Protein AF-A0A7S0GX21-F1 (afdb_monomer_lite)

Radius of gyration: 21.51 Å; chains: 1; bounding box: 46×63×79 Å

pLDDT: mean 86.43, std 17.5, range [37.81, 98.75]

Sequence (193 aa):
AGAAGAGEDVEPAGYLTESACAALDGTEDIPTPLAVTCGEAPPGLWQPGGRPKEERILVEETGETYSPAEYERLAGMGQAKKWRKSVRVPGADGQHLGDYLAALGARKGETVVGRRVGIWWPLDESFYLGTVEGFIPTTGEHTVRYDDGESEDLLLPMQRVKWLPAETGRAGAGALLGADAAATSAAADEMDA

Organism: Micromonas pusilla (NCBI:txid38833)

Structure (mmCIF, N/CA/C/O backbone):
data_AF-A0A7S0GX21-F1
#
_entry.id   AF-A0A7S0GX21-F1
#
loop_
_atom_site.group_PDB
_atom_site.id
_atom_site.type_symbol
_atom_site.label_atom_id
_atom_site.label_alt_id
_atom_site.label_comp_id
_atom_site.label_asym_id
_atom_site.label_entity_id
_atom_site.label_seq_id
_atom_site.pdbx_PDB_ins_code
_atom_site.Cartn_x
_atom_site.Cartn_y
_atom_site.Cartn_z
_atom_site.occupancy
_atom_site.B_iso_or_equiv
_atom_site.auth_seq_id
_atom_site.auth_comp_id
_atom_site.auth_asym_id
_atom_site.auth_atom_id
_atom_site.pdbx_PDB_model_num
ATOM 1 N N . ALA A 1 1 ? -22.031 45.072 17.584 1.00 40.53 1 ALA A N 1
ATOM 2 C CA . ALA A 1 1 ? -22.219 44.195 16.415 1.00 40.53 1 ALA A CA 1
ATOM 3 C C . ALA A 1 1 ? -21.253 43.038 16.577 1.00 40.53 1 ALA A C 1
ATOM 5 O O . ALA A 1 1 ? -20.052 43.273 16.591 1.00 40.53 1 ALA A O 1
ATOM 6 N N . GLY A 1 2 ? -21.781 41.853 16.877 1.00 44.88 2 GLY A N 1
ATOM 7 C CA . GLY A 1 2 ? -20.979 40.653 17.071 1.00 44.88 2 GLY A CA 1
ATOM 8 C C . GLY A 1 2 ? -20.549 40.063 15.734 1.00 44.88 2 GLY A C 1
ATOM 9 O O . GLY A 1 2 ? -21.311 40.089 14.772 1.00 44.88 2 GLY A O 1
ATOM 10 N N . ALA A 1 3 ? -19.345 39.515 15.713 1.00 42.41 3 ALA A N 1
ATOM 11 C CA . ALA A 1 3 ? -18.948 38.483 14.776 1.00 42.41 3 ALA A CA 1
ATOM 12 C C . ALA A 1 3 ? -18.214 37.437 15.615 1.00 42.41 3 ALA A C 1
ATOM 14 O O . ALA A 1 3 ? -17.049 37.608 15.965 1.00 42.41 3 ALA A O 1
ATOM 15 N N . ALA A 1 4 ? -18.953 36.409 16.030 1.00 44.19 4 ALA A N 1
ATOM 16 C CA . ALA A 1 4 ? -18.353 35.157 16.447 1.00 44.19 4 ALA A CA 1
ATOM 17 C C . ALA A 1 4 ? -17.700 34.571 15.191 1.00 44.19 4 ALA A C 1
ATOM 19 O O . ALA A 1 4 ? -18.398 34.270 14.223 1.00 44.19 4 ALA A O 1
ATOM 20 N N . GLY A 1 5 ? -16.369 34.507 15.172 1.00 42.28 5 GLY A N 1
ATOM 21 C CA . GLY A 1 5 ? -15.664 33.700 14.188 1.00 42.28 5 GLY A CA 1
ATOM 22 C C . GLY A 1 5 ? -16.081 32.256 14.417 1.00 42.28 5 GLY A C 1
ATOM 23 O O . GLY A 1 5 ? -15.914 31.745 15.524 1.00 42.28 5 GLY A O 1
ATOM 24 N N . ALA A 1 6 ? -16.700 31.648 13.408 1.00 47.50 6 ALA A N 1
ATOM 25 C CA . ALA A 1 6 ? -16.915 30.214 13.377 1.00 47.50 6 ALA A CA 1
ATOM 26 C C . ALA A 1 6 ? -15.554 29.547 13.605 1.00 47.50 6 ALA A C 1
ATOM 28 O O . ALA A 1 6 ? -14.601 2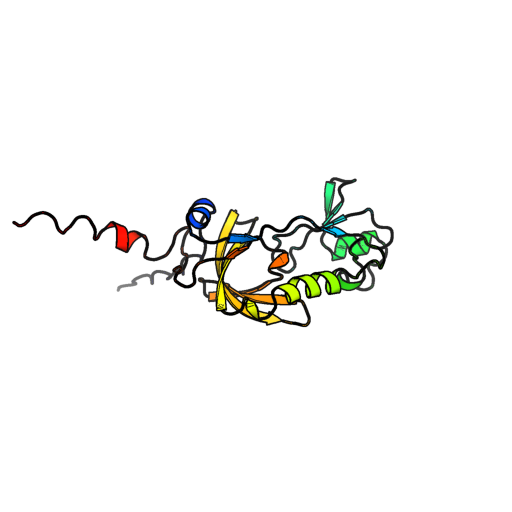9.853 12.888 1.00 47.50 6 ALA A O 1
ATOM 29 N N . GLY A 1 7 ? -15.452 28.711 14.638 1.00 45.12 7 GLY A N 1
ATOM 30 C CA . GLY A 1 7 ? -14.346 27.771 14.714 1.00 45.12 7 GLY A CA 1
ATOM 31 C C . GLY A 1 7 ? -14.422 26.928 13.452 1.00 45.12 7 GLY A C 1
ATOM 32 O O . GLY A 1 7 ? -15.471 26.356 13.168 1.00 45.12 7 GLY A O 1
ATOM 33 N N . GLU A 1 8 ? -13.368 26.938 12.646 1.00 46.75 8 GLU A N 1
ATOM 34 C CA . GLU A 1 8 ? -13.206 25.908 11.634 1.00 46.75 8 GLU A CA 1
ATOM 35 C C . GLU A 1 8 ? -13.150 24.588 12.404 1.00 46.75 8 GLU A C 1
ATOM 37 O O . GLU A 1 8 ? -12.196 24.338 13.142 1.00 46.75 8 GLU A O 1
ATOM 42 N N . ASP A 1 9 ? -14.223 23.801 12.310 1.00 52.34 9 ASP A N 1
ATOM 43 C CA . ASP A 1 9 ? -14.260 22.406 12.732 1.00 52.34 9 ASP A CA 1
ATOM 44 C C . ASP A 1 9 ? -13.262 21.647 11.845 1.00 52.34 9 ASP A C 1
ATOM 46 O O . ASP A 1 9 ? -13.622 21.029 10.845 1.00 52.34 9 ASP A O 1
ATOM 50 N N . VAL A 1 10 ? -11.971 21.788 12.147 1.00 57.03 10 VAL A N 1
ATOM 51 C CA . VAL A 1 10 ? -10.913 21.003 11.521 1.00 57.03 10 VAL A CA 1
ATOM 52 C C . VAL A 1 10 ? -11.130 19.579 12.005 1.00 57.03 10 VAL A C 1
ATOM 54 O O . VAL A 1 10 ? -10.885 19.278 13.176 1.00 57.03 10 VAL A O 1
ATOM 57 N N . GLU A 1 11 ? -11.639 18.717 11.125 1.00 58.78 11 GLU A N 1
ATOM 58 C CA . GLU A 1 11 ? -11.732 17.296 11.434 1.00 58.78 11 GLU A CA 1
ATOM 59 C C . GLU A 1 11 ? -10.332 16.792 11.813 1.00 58.78 11 GLU A C 1
ATOM 61 O O . GLU A 1 11 ? -9.354 17.075 11.110 1.00 58.78 11 GLU A O 1
ATOM 66 N N . PRO A 1 12 ? -10.188 16.111 12.963 1.00 63.19 12 PRO A N 1
ATOM 67 C CA . PRO A 1 12 ? -8.889 15.640 13.402 1.00 63.19 12 PRO A CA 1
ATOM 68 C C . PRO A 1 12 ? -8.363 14.643 12.374 1.00 63.19 12 PRO A C 1
ATOM 70 O O . PRO A 1 12 ? -9.058 13.695 12.014 1.00 63.19 12 PRO A O 1
ATOM 73 N N . ALA A 1 13 ? -7.125 14.844 11.925 1.00 78.31 13 ALA A N 1
ATOM 74 C CA . ALA A 1 13 ? -6.487 13.935 10.983 1.00 78.31 13 ALA A CA 1
ATOM 75 C C . ALA A 1 13 ? -6.523 12.503 11.550 1.00 78.31 13 ALA A C 1
ATOM 77 O O . ALA A 1 13 ? -6.108 12.285 12.694 1.00 78.31 13 ALA A O 1
ATOM 78 N N . GLY A 1 14 ? -7.056 11.554 10.772 1.00 88.56 14 GLY A N 1
ATOM 79 C CA . GLY A 1 14 ? -7.427 10.194 11.191 1.00 88.56 14 GLY A CA 1
ATOM 80 C C . GLY A 1 14 ? -6.248 9.244 11.429 1.00 88.56 14 GLY A C 1
ATOM 81 O O . GLY A 1 14 ? -6.308 8.070 11.057 1.00 88.56 14 GLY A O 1
ATOM 82 N N . TYR A 1 15 ? -5.161 9.744 12.020 1.00 94.25 15 TYR A N 1
ATOM 83 C CA . TYR A 1 15 ? -3.906 9.022 12.192 1.00 94.25 15 TYR A CA 1
ATOM 84 C C . TYR A 1 15 ? -3.562 8.735 13.658 1.00 94.25 15 TYR A C 1
ATOM 86 O O . TYR A 1 15 ? -3.965 9.442 14.585 1.00 94.25 15 TYR A O 1
ATOM 94 N N . LEU A 1 16 ? -2.752 7.697 13.843 1.00 95.00 16 LEU A N 1
ATOM 95 C CA . LEU A 1 16 ? -2.019 7.343 15.048 1.00 95.00 16 LEU A CA 1
ATOM 96 C C . LEU A 1 16 ? -0.521 7.514 14.802 1.00 95.00 16 LEU A C 1
ATOM 98 O O . LEU A 1 16 ? -0.022 7.242 13.708 1.00 95.00 16 LEU A O 1
ATOM 102 N N . THR A 1 17 ? 0.210 7.887 15.851 1.00 95.31 17 THR A N 1
ATOM 103 C CA . THR A 1 17 ? 1.672 7.732 15.842 1.00 95.31 17 THR A CA 1
ATOM 104 C C . THR A 1 17 ? 2.046 6.251 15.747 1.00 95.31 17 THR A C 1
ATOM 106 O O . THR A 1 17 ? 1.259 5.381 16.138 1.00 95.31 17 THR A O 1
ATOM 109 N N . GLU A 1 18 ? 3.263 5.944 15.285 1.00 95.12 18 GLU A N 1
ATOM 110 C CA . GLU A 1 18 ? 3.752 4.559 15.247 1.00 95.12 18 GLU A CA 1
ATOM 111 C C . GLU A 1 18 ? 3.646 3.878 16.619 1.00 95.12 18 GLU A C 1
ATOM 113 O O . GLU A 1 18 ? 3.095 2.785 16.729 1.00 95.12 18 GLU A O 1
ATOM 118 N N . SER A 1 19 ? 4.088 4.562 17.678 1.00 95.38 19 SER A N 1
ATOM 119 C CA . SER A 1 19 ? 4.038 4.056 19.053 1.00 95.38 19 SER A CA 1
ATOM 120 C C . SER A 1 19 ? 2.611 3.791 19.535 1.00 95.38 19 SER A C 1
ATOM 122 O O . SER A 1 19 ? 2.361 2.768 20.171 1.00 95.38 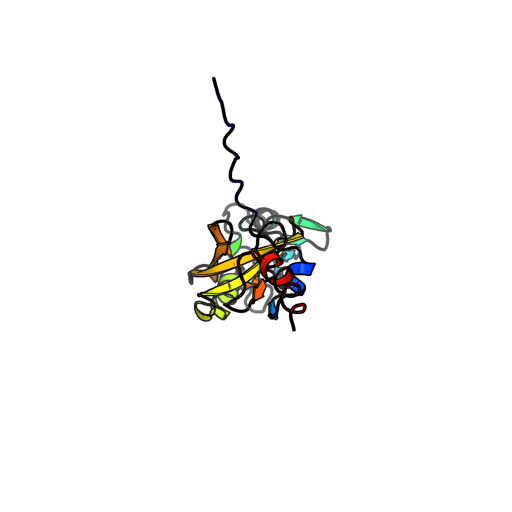19 SER A O 1
ATOM 124 N N . ALA A 1 20 ? 1.666 4.688 19.229 1.00 95.06 20 ALA A N 1
ATOM 125 C CA . ALA A 1 20 ? 0.266 4.504 19.604 1.00 95.06 20 ALA A CA 1
ATOM 126 C C . ALA A 1 20 ? -0.356 3.308 18.871 1.00 95.06 20 ALA A C 1
ATOM 128 O O . ALA A 1 20 ? -1.054 2.511 19.490 1.00 95.06 20 ALA A O 1
ATOM 129 N N . CYS A 1 21 ? -0.064 3.140 17.579 1.00 95.81 21 CYS A N 1
ATOM 130 C CA . CYS A 1 21 ? -0.549 1.999 16.807 1.00 95.81 21 CYS A CA 1
ATOM 131 C C . CYS A 1 21 ? 0.098 0.674 17.251 1.00 95.81 21 CYS A C 1
ATOM 133 O O . CYS A 1 21 ? -0.571 -0.359 17.289 1.00 95.81 21 CYS A O 1
ATOM 135 N N . ALA A 1 22 ? 1.383 0.693 17.615 1.00 95.44 22 ALA A N 1
ATOM 136 C CA . ALA A 1 22 ? 2.106 -0.480 18.102 1.00 95.44 22 ALA A CA 1
ATOM 137 C C . ALA A 1 22 ? 1.558 -0.999 19.443 1.00 95.44 22 ALA A C 1
ATOM 139 O O . ALA A 1 22 ? 1.601 -2.202 19.690 1.00 95.44 22 ALA A O 1
ATOM 140 N N . ALA A 1 23 ? 1.020 -0.108 20.283 1.00 95.81 23 ALA A N 1
ATOM 141 C CA . ALA A 1 23 ? 0.386 -0.465 21.551 1.00 95.81 23 ALA A CA 1
ATOM 142 C C . ALA A 1 23 ? -0.976 -1.166 21.386 1.00 95.81 23 ALA A C 1
ATOM 144 O O . ALA A 1 23 ? -1.476 -1.747 22.347 1.00 95.81 23 ALA A O 1
ATOM 145 N N . LEU A 1 24 ? -1.579 -1.112 20.193 1.00 95.31 24 LEU A N 1
ATOM 146 C CA . LEU A 1 24 ? -2.833 -1.800 19.902 1.00 95.31 24 LEU A CA 1
ATOM 147 C C . LEU A 1 24 ? -2.592 -3.275 19.575 1.00 95.31 24 LEU A C 1
ATOM 149 O O . LEU A 1 24 ? -1.625 -3.643 18.892 1.00 95.31 24 LEU A O 1
ATOM 153 N N . ASP A 1 25 ? -3.538 -4.110 20.004 1.00 96.81 25 ASP A N 1
ATOM 154 C CA . ASP A 1 25 ? -3.609 -5.507 19.595 1.00 96.81 25 ASP A CA 1
ATOM 155 C C . ASP A 1 25 ? -3.688 -5.632 18.068 1.00 96.81 25 ASP A C 1
ATOM 157 O O . ASP A 1 25 ? -4.146 -4.735 17.354 1.00 96.81 25 ASP A O 1
ATOM 161 N N . GLY A 1 26 ? -3.237 -6.776 17.557 1.00 95.75 26 GLY A N 1
ATOM 162 C CA . GLY A 1 26 ? -3.307 -7.087 16.135 1.00 95.75 26 GLY A CA 1
ATOM 163 C C . GLY A 1 26 ? -1.964 -7.387 15.485 1.00 95.75 26 GLY A C 1
ATOM 164 O O . GLY A 1 26 ? -0.894 -6.997 15.960 1.00 95.75 26 GLY A O 1
ATOM 165 N N . THR A 1 27 ? -2.034 -8.097 14.365 1.00 97.38 27 THR A N 1
ATOM 166 C CA . THR A 1 27 ? -0.871 -8.514 13.573 1.00 97.38 27 THR A CA 1
ATOM 167 C C . THR A 1 27 ? -0.502 -7.462 12.538 1.00 97.38 27 THR A C 1
ATOM 169 O O . THR A 1 27 ? -1.389 -6.812 11.986 1.00 97.38 27 THR A O 1
ATOM 172 N N . GLU A 1 28 ? 0.783 -7.356 12.206 1.00 97.38 28 GLU A N 1
ATOM 173 C CA . GLU A 1 28 ? 1.258 -6.507 11.110 1.00 97.38 28 GLU A CA 1
ATOM 174 C C . GLU A 1 28 ? 1.687 -7.339 9.906 1.00 97.38 28 GLU A C 1
ATOM 176 O O . GLU A 1 28 ? 2.480 -8.272 10.032 1.00 97.38 28 GLU A O 1
ATOM 181 N N . ASP A 1 29 ? 1.196 -6.953 8.732 1.00 97.75 29 ASP A N 1
ATOM 182 C CA . ASP A 1 29 ? 1.811 -7.321 7.466 1.00 97.75 29 ASP A CA 1
ATOM 183 C C . ASP A 1 29 ? 2.836 -6.243 7.114 1.00 97.75 29 ASP A C 1
ATOM 185 O O . ASP A 1 29 ? 2.482 -5.073 6.958 1.00 97.75 29 ASP A O 1
ATOM 189 N N . ILE A 1 30 ? 4.102 -6.635 6.974 1.00 96.56 30 ILE A N 1
ATOM 190 C CA . ILE A 1 30 ? 5.185 -5.741 6.557 1.00 96.56 30 ILE A CA 1
ATOM 191 C C . ILE A 1 30 ? 5.680 -6.217 5.186 1.00 96.56 30 ILE A C 1
ATOM 193 O O . ILE A 1 30 ? 6.296 -7.283 5.096 1.00 96.56 30 ILE A O 1
ATOM 197 N N . PRO A 1 31 ? 5.395 -5.477 4.104 1.00 95.25 31 PRO A N 1
ATOM 198 C CA . PRO A 1 31 ? 5.827 -5.853 2.771 1.00 95.25 31 PRO A CA 1
ATOM 199 C C . PRO A 1 31 ? 7.334 -5.659 2.631 1.00 95.25 31 PRO A C 1
ATOM 201 O O . PRO A 1 31 ? 7.905 -4.681 3.114 1.00 95.25 31 PRO A O 1
ATOM 204 N N . THR A 1 32 ? 7.981 -6.575 1.922 1.00 93.81 32 THR A N 1
ATOM 205 C CA . THR A 1 32 ? 9.384 -6.426 1.539 1.00 93.81 32 THR A CA 1
ATOM 206 C C . THR A 1 32 ? 9.482 -5.864 0.126 1.00 93.81 32 THR A C 1
ATOM 208 O O . THR A 1 32 ? 8.596 -6.126 -0.695 1.00 93.81 32 THR A O 1
ATOM 211 N N . PRO A 1 33 ? 10.570 -5.153 -0.203 1.00 95.50 33 PRO A N 1
ATOM 212 C CA . PRO A 1 33 ? 10.838 -4.773 -1.579 1.00 95.50 33 PRO A CA 1
ATOM 213 C C . PRO A 1 33 ? 10.837 -5.973 -2.537 1.00 95.50 33 PRO A C 1
ATOM 215 O O . PRO A 1 33 ? 11.216 -7.088 -2.170 1.00 95.50 33 PRO A O 1
ATOM 218 N N . LEU A 1 34 ? 10.387 -5.739 -3.769 1.00 95.00 34 LEU A N 1
ATOM 219 C CA . LEU A 1 34 ? 10.174 -6.768 -4.785 1.00 95.00 34 LEU A CA 1
ATOM 220 C C . LEU A 1 34 ? 11.148 -6.568 -5.946 1.00 95.00 34 LEU A C 1
ATOM 222 O O . LEU A 1 34 ? 11.135 -5.528 -6.599 1.00 95.00 34 LEU A O 1
ATOM 226 N N . ALA A 1 35 ? 11.962 -7.580 -6.241 1.00 96.19 35 ALA A N 1
ATOM 227 C CA . ALA A 1 35 ? 12.819 -7.555 -7.421 1.00 96.19 35 ALA A CA 1
ATOM 228 C C . ALA A 1 35 ? 11.971 -7.459 -8.699 1.00 96.19 35 ALA A C 1
ATOM 230 O O . ALA A 1 35 ? 10.985 -8.183 -8.862 1.00 96.19 35 ALA A O 1
ATOM 231 N N . VAL A 1 36 ? 12.370 -6.576 -9.610 1.00 96.00 36 VAL A N 1
ATOM 232 C CA . VAL A 1 36 ? 11.701 -6.322 -10.886 1.00 96.00 36 VAL A CA 1
ATOM 233 C C . VAL A 1 36 ? 12.712 -6.131 -12.012 1.00 96.00 36 VAL A C 1
ATOM 235 O O . VAL A 1 36 ? 13.850 -5.718 -11.800 1.00 96.00 36 VAL A O 1
ATOM 238 N N . THR A 1 37 ? 12.288 -6.428 -13.234 1.00 94.62 37 THR A N 1
ATOM 239 C CA . THR A 1 37 ? 13.050 -6.169 -14.460 1.00 94.62 37 THR A CA 1
ATOM 240 C C . THR A 1 37 ? 12.171 -5.493 -15.500 1.00 94.62 37 THR A C 1
ATOM 242 O O . THR A 1 37 ? 10.944 -5.620 -15.483 1.00 94.62 37 THR A O 1
ATOM 245 N N . CYS A 1 38 ? 12.786 -4.769 -16.430 1.00 93.00 38 CYS A N 1
ATOM 246 C CA . CYS A 1 38 ? 12.096 -4.206 -17.584 1.00 93.00 38 CYS A CA 1
ATOM 247 C C . CYS A 1 38 ? 13.066 -4.125 -18.765 1.00 93.00 38 CYS A C 1
ATOM 249 O O . CYS A 1 38 ? 14.006 -3.342 -18.724 1.00 93.00 38 CYS A O 1
ATOM 251 N N . GLY A 1 39 ? 12.841 -4.912 -19.823 1.00 89.19 39 GLY A N 1
ATOM 252 C CA . GLY A 1 39 ? 13.680 -4.889 -21.030 1.00 89.19 39 GLY A CA 1
ATOM 253 C C . GLY A 1 39 ? 15.181 -4.967 -20.741 1.00 89.19 39 GLY A C 1
ATOM 254 O O . GLY A 1 39 ? 15.625 -5.884 -20.058 1.00 89.19 39 GLY A O 1
ATOM 255 N N . GLU A 1 40 ? 15.930 -3.997 -21.270 1.00 89.25 40 GLU A N 1
ATOM 256 C CA . GLU A 1 40 ? 17.381 -3.851 -21.071 1.00 89.25 40 GLU A CA 1
ATOM 257 C C . GLU A 1 40 ? 17.748 -2.921 -19.897 1.00 89.25 40 GLU A C 1
ATOM 259 O O . GLU A 1 40 ? 18.927 -2.647 -19.685 1.00 89.25 40 GLU A O 1
ATOM 264 N N . ALA A 1 41 ? 16.771 -2.417 -19.128 1.00 91.31 41 ALA A N 1
ATOM 265 C CA . ALA A 1 41 ? 17.074 -1.613 -17.946 1.00 91.31 41 ALA A CA 1
ATOM 266 C C . ALA A 1 41 ? 17.804 -2.460 -16.883 1.00 91.31 41 ALA A C 1
ATOM 268 O O . ALA A 1 41 ? 17.502 -3.653 -16.745 1.00 91.31 41 ALA A O 1
ATOM 269 N N . PRO A 1 42 ? 18.705 -1.856 -16.082 1.00 94.75 42 PRO A N 1
ATOM 270 C CA . PRO A 1 42 ? 19.310 -2.538 -14.942 1.00 94.75 42 PRO A CA 1
ATOM 271 C C . PRO A 1 42 ? 18.242 -3.108 -13.992 1.00 94.75 42 PRO A C 1
ATOM 273 O O . PRO A 1 42 ? 17.162 -2.514 -13.878 1.00 94.75 42 PRO A O 1
ATOM 276 N N . PRO A 1 43 ? 18.498 -4.233 -13.297 1.00 95.06 43 PRO A N 1
ATOM 277 C CA . PRO A 1 43 ? 17.563 -4.783 -12.320 1.00 95.06 43 PRO A CA 1
ATOM 278 C C . PRO A 1 43 ? 17.126 -3.739 -11.288 1.00 95.06 43 PRO A C 1
ATOM 280 O O . PRO A 1 43 ? 17.934 -2.952 -10.795 1.00 95.06 43 PRO A O 1
ATOM 283 N N . GLY A 1 44 ? 15.831 -3.733 -10.990 1.00 96.06 44 GLY A N 1
ATOM 284 C CA . GLY A 1 44 ? 15.220 -2.803 -10.054 1.00 96.06 44 GLY A CA 1
ATOM 285 C C . GLY A 1 44 ? 14.635 -3.513 -8.841 1.00 96.06 44 GLY A C 1
ATOM 286 O O . GLY A 1 44 ? 14.325 -4.705 -8.870 1.00 96.06 44 GLY A O 1
ATOM 287 N N . LEU A 1 45 ? 14.421 -2.747 -7.782 1.00 97.12 45 LEU A N 1
ATOM 288 C CA . LEU A 1 45 ? 13.777 -3.175 -6.556 1.00 97.12 45 LEU A CA 1
ATOM 289 C C . LEU A 1 45 ? 12.576 -2.264 -6.285 1.00 97.12 45 LEU A C 1
ATOM 291 O O . LEU A 1 45 ? 12.720 -1.121 -5.842 1.00 97.12 45 LEU A O 1
ATOM 295 N N . TRP A 1 46 ? 11.382 -2.769 -6.586 1.00 95.81 46 TRP A N 1
ATOM 296 C CA . TRP A 1 46 ? 10.115 -2.101 -6.320 1.00 95.81 46 TRP A CA 1
ATOM 297 C C . TRP A 1 46 ? 9.929 -1.896 -4.816 1.00 95.81 46 TRP A C 1
ATOM 299 O O . TRP A 1 46 ? 9.960 -2.855 -4.043 1.00 95.81 46 TRP A O 1
ATOM 309 N N . GLN A 1 47 ? 9.715 -0.646 -4.417 1.00 95.69 47 GLN A N 1
ATOM 310 C CA . GLN A 1 47 ? 9.550 -0.233 -3.030 1.00 95.69 47 GLN A CA 1
ATOM 311 C C . GLN A 1 47 ? 8.066 -0.268 -2.631 1.00 95.69 47 GLN A C 1
ATOM 313 O O . GLN A 1 47 ? 7.227 0.297 -3.340 1.00 95.69 47 GLN A O 1
ATOM 318 N N . PRO A 1 48 ? 7.716 -0.923 -1.512 1.00 93.94 48 PRO A N 1
ATOM 319 C CA . PRO A 1 48 ? 6.366 -0.896 -0.968 1.00 93.94 48 PRO A CA 1
ATOM 320 C C . PRO A 1 48 ? 6.103 0.398 -0.178 1.00 93.94 48 PRO A C 1
ATOM 322 O O . PRO A 1 48 ? 7.007 1.196 0.053 1.00 93.94 48 PRO A O 1
ATOM 325 N N . GLY A 1 49 ? 4.861 0.594 0.266 1.00 89.88 49 GLY A N 1
ATOM 326 C CA . GLY A 1 49 ? 4.459 1.698 1.143 1.00 89.88 49 GLY A CA 1
ATOM 327 C C . GLY A 1 49 ? 4.151 3.013 0.425 1.00 89.88 49 GLY A C 1
ATOM 328 O O . GLY A 1 49 ? 3.793 3.992 1.073 1.00 89.88 49 GLY A O 1
ATOM 329 N N . GLY A 1 50 ? 4.304 3.064 -0.900 1.00 85.31 50 GLY A N 1
ATOM 330 C CA . GLY A 1 50 ? 3.924 4.235 -1.688 1.00 85.31 50 GLY A CA 1
ATOM 331 C C . GLY A 1 50 ? 2.405 4.393 -1.761 1.00 85.31 50 GLY A C 1
ATOM 332 O O . GLY A 1 50 ? 1.681 3.399 -1.905 1.00 85.31 50 GLY A O 1
ATOM 333 N N . ARG A 1 51 ? 1.935 5.646 -1.718 1.00 86.12 51 ARG A N 1
ATOM 334 C CA . ARG A 1 51 ? 0.559 5.996 -2.093 1.00 86.12 51 ARG A CA 1
ATOM 335 C C . ARG A 1 51 ? 0.315 5.638 -3.567 1.00 86.12 51 ARG A C 1
ATOM 337 O O . ARG A 1 51 ? 1.276 5.527 -4.342 1.00 86.12 51 ARG A O 1
ATOM 344 N N . PRO A 1 52 ? -0.944 5.475 -4.003 1.00 84.31 52 PRO A N 1
ATOM 345 C CA . PRO A 1 52 ? -1.243 5.306 -5.421 1.00 84.31 52 PRO A CA 1
ATOM 346 C C . PRO A 1 52 ? -0.571 6.400 -6.266 1.00 84.31 52 PRO A C 1
ATOM 348 O O . PRO A 1 52 ? -0.722 7.584 -5.972 1.00 84.31 52 PRO A O 1
ATOM 351 N N . LYS A 1 53 ? 0.131 6.017 -7.344 1.00 85.12 53 LYS A N 1
ATOM 352 C CA . LYS A 1 53 ? 0.926 6.904 -8.233 1.00 85.12 53 LYS A CA 1
ATOM 353 C C . LYS A 1 53 ? 2.259 7.402 -7.660 1.00 85.12 53 LYS A C 1
ATOM 355 O O . LYS A 1 53 ? 3.001 8.085 -8.371 1.00 85.12 53 LYS A O 1
ATOM 360 N N . GLU A 1 54 ? 2.585 7.067 -6.419 1.00 89.88 54 GLU A N 1
ATOM 361 C CA . GLU A 1 54 ? 3.874 7.372 -5.791 1.00 89.88 54 GLU A CA 1
ATOM 362 C C . GLU A 1 54 ? 4.793 6.155 -5.752 1.00 89.88 54 GLU A C 1
ATOM 364 O O . GLU A 1 54 ? 5.751 6.111 -4.984 1.00 89.88 54 GLU A O 1
ATOM 369 N N . GLU A 1 55 ? 4.534 5.155 -6.592 1.00 91.50 55 GLU A N 1
ATOM 370 C CA . GLU A 1 55 ? 5.341 3.950 -6.621 1.00 91.50 55 GLU A CA 1
ATOM 371 C C . GLU A 1 55 ? 6.789 4.276 -7.021 1.00 91.50 55 GLU A C 1
ATOM 373 O O . GLU A 1 55 ? 7.072 5.194 -7.810 1.00 91.50 55 GLU A O 1
ATOM 378 N N . ARG A 1 56 ? 7.728 3.518 -6.450 1.00 94.75 56 ARG A N 1
ATOM 379 C CA . ARG A 1 56 ? 9.167 3.738 -6.597 1.00 94.75 56 ARG A CA 1
ATOM 380 C C . ARG A 1 56 ? 9.882 2.429 -6.896 1.00 94.75 56 ARG A C 1
ATOM 382 O O . ARG A 1 56 ? 9.558 1.392 -6.327 1.00 94.75 56 ARG A O 1
ATOM 389 N N . ILE A 1 57 ? 10.872 2.486 -7.776 1.00 96.25 57 ILE A N 1
ATOM 390 C CA . ILE A 1 57 ? 11.775 1.384 -8.104 1.00 96.25 57 ILE A CA 1
ATOM 391 C C . ILE A 1 57 ? 13.199 1.890 -7.893 1.00 96.25 57 ILE A C 1
ATOM 393 O O . ILE A 1 57 ? 13.618 2.841 -8.549 1.00 96.25 57 ILE A O 1
ATOM 397 N N . LEU A 1 58 ? 13.922 1.257 -6.973 1.00 97.19 58 LEU A N 1
ATOM 398 C CA . LEU A 1 58 ? 15.337 1.513 -6.718 1.00 97.19 58 LEU A CA 1
ATOM 399 C C . LEU A 1 58 ? 16.180 0.705 -7.704 1.00 97.19 58 LEU A C 1
ATOM 401 O O . LEU A 1 58 ? 16.032 -0.511 -7.778 1.00 97.19 58 LEU A O 1
ATOM 405 N N . VAL A 1 59 ? 17.086 1.352 -8.427 1.00 96.62 59 VAL A N 1
ATOM 406 C CA . VAL A 1 59 ? 18.115 0.665 -9.214 1.00 96.62 59 VAL A CA 1
ATOM 407 C C . VAL A 1 59 ? 19.378 0.587 -8.367 1.00 96.62 59 VAL A C 1
ATOM 409 O O . VAL A 1 59 ? 20.144 1.547 -8.297 1.00 96.62 59 VAL A O 1
ATOM 412 N N . GLU A 1 60 ? 19.594 -0.555 -7.711 1.00 88.94 60 GLU A N 1
ATOM 413 C CA . GLU A 1 60 ? 20.646 -0.725 -6.692 1.00 88.94 60 GLU A CA 1
ATOM 414 C C . GLU A 1 60 ? 22.057 -0.423 -7.211 1.00 88.94 60 GLU A C 1
ATOM 416 O O . GLU A 1 60 ? 22.870 0.127 -6.476 1.00 88.94 60 GLU A O 1
ATOM 421 N N . GLU A 1 61 ? 22.334 -0.712 -8.486 1.00 90.50 61 GLU A N 1
ATOM 422 C CA . GLU A 1 61 ? 23.629 -0.418 -9.118 1.00 90.50 61 GLU A CA 1
ATOM 423 C C . GLU A 1 61 ? 23.984 1.077 -9.073 1.00 90.50 61 GLU A C 1
ATOM 425 O O . GLU A 1 61 ? 25.146 1.440 -8.901 1.00 90.50 61 GLU A O 1
ATOM 430 N N . THR A 1 62 ? 22.981 1.946 -9.211 1.00 93.31 62 THR A N 1
ATOM 431 C CA . THR A 1 62 ? 23.159 3.408 -9.260 1.00 93.31 62 THR A CA 1
ATOM 432 C C . THR A 1 62 ? 22.759 4.100 -7.958 1.00 93.31 62 THR A C 1
ATOM 434 O O . THR A 1 62 ? 23.164 5.233 -7.715 1.00 93.31 62 THR A O 1
ATOM 437 N N . GLY A 1 63 ? 21.949 3.440 -7.125 1.00 94.38 63 GLY A N 1
ATOM 438 C CA . GLY A 1 63 ? 21.290 4.046 -5.969 1.00 94.38 63 GLY A CA 1
ATOM 439 C C . GLY A 1 63 ? 20.149 5.006 -6.333 1.00 94.38 63 GLY A C 1
ATOM 440 O O . GLY A 1 63 ? 19.543 5.595 -5.440 1.00 94.38 63 GLY A O 1
ATOM 441 N N . GLU A 1 64 ? 19.835 5.177 -7.621 1.00 95.75 64 GLU A N 1
ATOM 442 C CA . GLU A 1 64 ? 18.774 6.074 -8.069 1.00 95.75 64 GLU A CA 1
ATOM 443 C C . GLU A 1 64 ? 17.394 5.419 -7.965 1.00 95.75 64 GLU A C 1
ATOM 445 O O . GLU A 1 64 ? 17.224 4.208 -8.132 1.00 95.75 64 GLU A O 1
ATOM 450 N N . THR A 1 65 ? 16.386 6.247 -7.694 1.00 95.62 65 THR A N 1
ATOM 451 C CA . THR A 1 65 ? 14.991 5.819 -7.600 1.00 95.62 65 THR A CA 1
ATOM 452 C C . THR A 1 65 ? 14.176 6.421 -8.734 1.00 95.62 65 THR A C 1
ATOM 454 O O . THR A 1 65 ? 14.241 7.622 -8.985 1.00 95.62 65 THR A O 1
ATOM 457 N N . TYR A 1 66 ? 13.351 5.592 -9.365 1.00 95.00 66 TYR A N 1
ATOM 458 C CA . TYR A 1 66 ? 12.515 5.959 -10.502 1.00 95.00 66 TYR A CA 1
ATOM 459 C C . TYR A 1 66 ? 11.048 5.637 -10.228 1.00 95.00 66 TYR A C 1
ATOM 461 O O . TYR A 1 66 ? 10.729 4.673 -9.529 1.00 95.00 66 TYR A O 1
ATOM 469 N N . SER A 1 67 ? 10.130 6.390 -10.830 1.00 93.69 67 SER A N 1
ATOM 470 C CA . SER A 1 67 ? 8.754 5.912 -10.990 1.00 93.69 67 SER A CA 1
ATOM 471 C C . SER A 1 67 ? 8.710 4.708 -11.948 1.00 93.69 67 SER A C 1
ATOM 473 O O . SER A 1 67 ? 9.581 4.573 -12.816 1.00 93.69 67 SER A O 1
ATOM 475 N N . PRO A 1 68 ? 7.668 3.857 -11.898 1.00 92.62 68 PRO A N 1
ATOM 476 C CA . PRO A 1 68 ? 7.546 2.723 -12.816 1.00 92.62 68 PRO A CA 1
ATOM 477 C C . PRO A 1 68 ? 7.569 3.124 -14.295 1.00 92.62 68 PRO A C 1
ATOM 479 O O . PRO A 1 68 ? 8.097 2.403 -15.138 1.00 92.62 68 PRO A O 1
ATOM 482 N N . ALA A 1 69 ? 7.020 4.298 -14.618 1.00 91.62 69 ALA A N 1
ATOM 483 C CA . ALA A 1 69 ? 7.014 4.828 -15.976 1.00 91.62 69 ALA A CA 1
ATOM 484 C C . ALA A 1 69 ? 8.395 5.335 -16.425 1.00 91.62 69 ALA A C 1
ATOM 486 O O . ALA A 1 69 ? 8.709 5.286 -17.610 1.00 91.62 69 ALA A O 1
ATOM 487 N N . GLU A 1 70 ? 9.217 5.862 -15.519 1.00 92.88 70 GLU A N 1
ATOM 488 C CA . GLU A 1 70 ? 10.606 6.229 -15.823 1.00 92.88 70 GLU A CA 1
ATOM 489 C C . GLU A 1 70 ? 11.476 4.988 -15.979 1.00 92.88 70 GLU A C 1
ATOM 491 O O . GLU A 1 70 ? 12.203 4.889 -16.963 1.00 92.88 70 GLU A O 1
ATOM 496 N N . TYR A 1 71 ? 11.311 3.999 -15.099 1.00 93.56 71 TYR A N 1
ATOM 497 C CA . TYR A 1 71 ? 11.994 2.713 -15.210 1.00 93.56 71 TYR A CA 1
ATOM 498 C C . TYR A 1 71 ? 11.668 1.998 -16.539 1.00 93.56 71 TYR A C 1
ATOM 500 O O . TYR A 1 71 ? 12.567 1.518 -17.227 1.00 93.56 71 TYR A O 1
ATOM 508 N N . GLU A 1 72 ? 10.404 2.033 -16.988 1.00 92.00 72 GLU A N 1
ATOM 509 C CA . GLU A 1 72 ? 9.996 1.558 -18.324 1.00 92.00 72 GLU A CA 1
ATOM 510 C C . GLU A 1 72 ? 10.714 2.306 -19.468 1.00 92.00 72 GLU A C 1
ATOM 512 O O . GLU A 1 72 ? 11.047 1.712 -20.498 1.00 92.00 72 GLU A O 1
ATOM 517 N N . ARG A 1 73 ? 10.974 3.612 -19.316 1.00 90.50 73 ARG A N 1
ATOM 518 C CA . ARG A 1 73 ? 11.683 4.413 -20.330 1.00 90.50 73 ARG A CA 1
ATOM 519 C C . ARG A 1 73 ? 13.172 4.098 -20.389 1.00 90.50 73 ARG A C 1
ATOM 521 O O . ARG A 1 73 ? 13.704 4.090 -21.497 1.00 90.50 73 ARG A O 1
ATOM 528 N N . LEU A 1 74 ? 13.815 3.802 -19.254 1.00 88.56 74 LEU A N 1
ATOM 529 C CA . LEU A 1 74 ? 15.217 3.359 -19.219 1.00 88.56 74 LEU A CA 1
ATOM 530 C C . LEU A 1 74 ? 15.435 2.115 -20.089 1.00 88.56 74 LEU A C 1
ATOM 532 O O . LEU A 1 74 ? 16.464 1.984 -20.738 1.00 88.56 74 LEU A O 1
ATOM 536 N N . ALA A 1 75 ? 14.425 1.249 -20.171 1.00 80.12 75 ALA A N 1
ATOM 537 C CA . ALA A 1 75 ? 14.445 0.028 -20.968 1.00 80.12 75 ALA A CA 1
ATOM 538 C C . ALA A 1 75 ? 14.226 0.237 -22.481 1.00 80.12 75 ALA A C 1
ATOM 540 O O . ALA A 1 75 ? 14.065 -0.739 -23.212 1.00 80.12 75 ALA A O 1
ATOM 541 N N . GLY A 1 76 ? 14.087 1.482 -22.955 1.00 77.00 76 GLY A N 1
ATOM 542 C CA . GLY A 1 76 ? 13.703 1.778 -24.341 1.00 77.00 76 GLY A CA 1
ATOM 543 C C . GLY A 1 76 ? 12.233 1.468 -24.674 1.00 77.00 76 GLY A C 1
ATOM 544 O O . GLY A 1 76 ? 11.829 1.566 -25.831 1.00 77.00 76 GLY A O 1
ATOM 545 N N . MET A 1 77 ? 11.400 1.136 -23.677 1.00 67.44 77 MET A N 1
ATOM 546 C CA . MET A 1 77 ? 9.999 0.702 -23.848 1.00 67.44 77 MET A CA 1
ATOM 547 C C . MET A 1 77 ? 8.967 1.841 -23.682 1.00 67.44 77 MET A C 1
ATOM 549 O O . MET A 1 77 ? 7.757 1.614 -23.646 1.00 67.44 77 MET A O 1
ATOM 553 N N . GLY A 1 78 ? 9.426 3.095 -23.640 1.00 58.62 78 GLY A N 1
ATOM 554 C CA . GLY A 1 78 ? 8.666 4.279 -23.211 1.00 58.62 78 GLY A CA 1
ATOM 555 C C . GLY A 1 78 ? 7.489 4.756 -24.075 1.00 58.62 78 GLY A C 1
ATOM 556 O O . GLY A 1 78 ? 6.860 5.756 -23.725 1.00 58.62 78 GLY A O 1
ATOM 557 N N . GLN A 1 79 ? 7.170 4.094 -25.190 1.00 56.09 79 GLN A N 1
ATOM 558 C CA . GLN A 1 79 ? 6.074 4.517 -26.076 1.00 56.09 79 GLN A CA 1
ATOM 559 C C . GLN A 1 79 ? 4.683 4.116 -25.547 1.00 56.09 79 GLN A C 1
ATOM 561 O O . GLN A 1 79 ? 3.689 4.725 -25.935 1.00 56.09 79 GLN A O 1
ATOM 566 N N . ALA A 1 80 ? 4.583 3.123 -24.651 1.00 57.56 80 ALA A N 1
ATOM 567 C CA . ALA A 1 80 ? 3.292 2.525 -24.298 1.00 57.56 80 ALA A CA 1
ATOM 568 C C . ALA A 1 80 ? 2.647 3.024 -22.988 1.00 57.56 80 ALA A C 1
ATOM 570 O O . ALA A 1 80 ? 1.440 2.840 -22.850 1.00 57.56 80 ALA A O 1
ATOM 571 N N . LYS A 1 81 ? 3.382 3.645 -22.045 1.00 63.97 81 LYS A N 1
ATOM 572 C CA . LYS A 1 81 ? 2.883 3.989 -20.687 1.00 63.97 81 LYS A CA 1
ATOM 573 C C . LYS A 1 81 ? 2.160 2.808 -20.011 1.00 63.97 81 LYS A C 1
ATOM 575 O O . LYS A 1 81 ? 1.134 2.986 -19.354 1.00 63.97 81 LYS A O 1
ATOM 580 N N . LYS A 1 82 ? 2.655 1.585 -20.214 1.00 85.88 82 LYS A N 1
ATOM 581 C CA . LYS A 1 82 ? 2.028 0.340 -19.741 1.00 85.88 82 LYS A CA 1
ATOM 582 C C . LYS A 1 82 ? 2.989 -0.384 -18.811 1.00 85.88 82 LYS A C 1
ATOM 584 O O . LYS A 1 82 ? 3.154 -1.594 -18.930 1.00 85.88 82 LYS A O 1
ATOM 589 N N . TRP A 1 83 ? 3.559 0.341 -17.849 1.00 90.12 83 TRP A N 1
ATOM 590 C CA . TRP A 1 83 ? 4.519 -0.200 -16.882 1.00 90.12 83 TRP A CA 1
ATOM 591 C C . TRP A 1 83 ? 4.029 -1.499 -16.217 1.00 90.12 83 TRP A C 1
ATOM 593 O O . TRP A 1 83 ? 4.799 -2.435 -16.057 1.00 90.12 83 TRP A O 1
ATOM 603 N N . ARG A 1 84 ? 2.720 -1.636 -15.945 1.00 90.94 84 ARG A N 1
ATOM 604 C CA . ARG A 1 84 ? 2.117 -2.875 -15.406 1.00 90.94 84 ARG A CA 1
ATOM 605 C C . ARG A 1 84 ? 2.285 -4.109 -16.313 1.00 90.94 84 ARG A C 1
ATOM 607 O O . ARG A 1 84 ? 2.135 -5.232 -15.841 1.00 90.94 84 ARG A O 1
ATOM 614 N N . LYS A 1 85 ? 2.560 -3.923 -17.605 1.00 91.38 85 LYS A N 1
ATOM 615 C CA . LYS A 1 85 ? 2.793 -4.977 -18.605 1.00 91.38 85 LYS A CA 1
ATOM 616 C C . LYS A 1 85 ? 4.246 -5.035 -19.087 1.00 91.38 85 LYS A C 1
ATOM 618 O O . LYS A 1 85 ? 4.672 -6.085 -19.550 1.00 91.38 85 LYS A O 1
ATOM 623 N N . SER A 1 86 ? 5.018 -3.962 -19.013 1.00 91.81 86 SER A N 1
ATOM 624 C CA . SER A 1 86 ? 6.434 -3.987 -19.411 1.00 91.81 86 SER A CA 1
ATOM 625 C C . SER A 1 86 ? 7.358 -4.386 -18.264 1.00 91.81 86 SER A C 1
ATOM 627 O O . SER A 1 86 ? 8.267 -5.187 -18.481 1.00 91.81 86 SER A O 1
ATOM 629 N N . VAL A 1 87 ? 7.080 -3.912 -17.046 1.00 93.44 87 VAL A N 1
ATOM 630 C CA . VAL A 1 87 ? 7.789 -4.329 -15.835 1.00 93.44 87 VAL A CA 1
ATOM 631 C C . VAL A 1 87 ? 7.354 -5.743 -15.464 1.00 93.44 87 VAL A C 1
ATOM 633 O O . VAL A 1 87 ? 6.171 -6.097 -15.537 1.00 93.44 87 VAL A O 1
ATOM 636 N N . ARG A 1 88 ? 8.323 -6.570 -15.087 1.00 94.50 88 ARG A N 1
ATOM 637 C CA . ARG A 1 88 ? 8.153 -7.991 -14.797 1.00 94.50 88 ARG A CA 1
ATOM 638 C C . ARG A 1 88 ? 8.771 -8.347 -13.457 1.00 94.50 88 ARG A C 1
ATOM 640 O O . ARG A 1 88 ? 9.722 -7.707 -13.020 1.00 94.50 88 ARG A O 1
ATOM 647 N N . VAL A 1 89 ? 8.242 -9.394 -12.835 1.00 95.12 89 VAL A N 1
ATOM 648 C CA . VAL A 1 89 ? 8.862 -10.046 -11.678 1.00 95.12 89 VAL A CA 1
ATOM 649 C C . VAL A 1 89 ? 9.780 -11.165 -12.192 1.00 95.12 89 VAL A C 1
ATOM 651 O O . VAL A 1 89 ? 9.326 -11.978 -13.007 1.00 95.12 89 VAL A O 1
ATOM 654 N N . PRO A 1 90 ? 11.058 -11.223 -11.769 1.00 88.56 90 PRO A N 1
ATOM 655 C CA . PRO A 1 90 ? 11.984 -12.276 -12.170 1.00 88.56 90 PRO A CA 1
ATOM 656 C C . PRO A 1 90 ? 11.466 -13.665 -11.778 1.00 88.56 90 PRO A C 1
ATOM 658 O O . PRO A 1 90 ? 10.952 -13.865 -10.681 1.00 88.56 90 PRO A O 1
ATOM 661 N N . GLY A 1 91 ? 11.615 -14.641 -12.671 1.00 81.62 91 GLY A N 1
ATOM 662 C CA . GLY A 1 91 ? 11.151 -16.016 -12.479 1.00 81.62 91 GLY A CA 1
ATOM 663 C C . GLY A 1 91 ? 11.105 -16.771 -13.807 1.00 81.62 91 GLY A C 1
ATOM 664 O O . GLY A 1 91 ? 11.340 -16.169 -14.854 1.00 81.62 91 GLY A O 1
ATOM 665 N N . ALA A 1 92 ? 10.795 -18.072 -13.771 1.00 61.09 92 ALA A N 1
ATOM 666 C CA . ALA A 1 92 ? 10.830 -18.947 -14.951 1.00 61.09 92 ALA A CA 1
ATOM 667 C C . ALA A 1 92 ? 9.994 -18.421 -16.135 1.00 61.09 92 ALA A C 1
ATOM 669 O O . ALA A 1 92 ? 10.436 -18.508 -17.277 1.00 61.09 92 ALA A O 1
ATOM 670 N N . ASP A 1 93 ? 8.843 -17.804 -15.849 1.00 72.25 93 ASP A N 1
ATOM 671 C CA . ASP A 1 93 ? 7.907 -17.315 -16.871 1.00 72.25 93 ASP A CA 1
ATOM 672 C C . ASP A 1 93 ? 7.924 -15.784 -17.047 1.00 72.25 93 ASP A C 1
ATOM 674 O O . ASP A 1 93 ? 7.185 -15.245 -17.870 1.00 72.25 93 ASP A O 1
ATOM 678 N N . GLY A 1 94 ? 8.742 -15.061 -16.266 1.00 78.50 94 GLY A N 1
ATOM 679 C CA . GLY A 1 94 ? 8.832 -13.596 -16.306 1.00 78.50 94 GLY A CA 1
ATOM 680 C C . GLY A 1 94 ? 7.468 -12.900 -16.224 1.00 78.50 94 GLY A C 1
ATOM 681 O O . GLY A 1 94 ? 7.088 -12.176 -17.146 1.00 78.50 94 GLY A O 1
ATOM 682 N N . GLN A 1 95 ? 6.709 -13.129 -15.150 1.00 92.31 95 GLN A N 1
ATOM 683 C CA . GLN A 1 95 ? 5.334 -12.638 -15.014 1.00 92.31 95 GLN A CA 1
ATOM 684 C C . GLN A 1 95 ? 5.260 -11.104 -15.083 1.00 92.31 95 GLN A C 1
ATOM 686 O O . GLN A 1 95 ? 6.084 -10.402 -14.497 1.00 92.31 95 GLN A O 1
ATOM 691 N N . HIS A 1 96 ? 4.245 -10.573 -15.770 1.00 94.31 96 HIS A N 1
ATOM 692 C CA . HIS A 1 96 ? 3.950 -9.140 -15.765 1.00 94.31 96 HIS A CA 1
ATOM 693 C C . HIS A 1 96 ? 3.664 -8.649 -14.345 1.00 94.31 96 HIS A C 1
ATOM 695 O O . HIS A 1 96 ? 2.848 -9.242 -13.638 1.00 94.31 96 HIS A O 1
ATOM 701 N N . LEU A 1 97 ? 4.280 -7.533 -13.952 1.00 94.00 97 LEU A N 1
ATOM 702 C CA . LEU A 1 97 ? 4.147 -6.987 -12.606 1.00 94.00 97 LEU A CA 1
ATOM 703 C C . LEU A 1 97 ? 2.683 -6.716 -12.242 1.00 94.00 97 LEU A C 1
ATOM 705 O O . LEU A 1 97 ? 2.257 -7.051 -11.146 1.00 94.00 97 LEU A O 1
ATOM 709 N N . GLY A 1 98 ? 1.886 -6.175 -13.166 1.00 94.12 98 GLY A N 1
ATOM 710 C CA . GLY A 1 98 ? 0.464 -5.931 -12.923 1.00 94.12 98 GLY A CA 1
ATOM 711 C C . GLY A 1 98 ? -0.317 -7.202 -12.589 1.00 94.12 98 GLY A C 1
ATOM 712 O O . GLY A 1 98 ? -1.136 -7.183 -11.677 1.00 94.12 98 GLY A O 1
ATOM 713 N N . ASP A 1 99 ? -0.027 -8.307 -13.280 1.00 95.31 99 ASP A N 1
ATOM 714 C CA . ASP A 1 99 ? -0.705 -9.588 -13.049 1.00 95.31 99 ASP A CA 1
ATOM 715 C C . ASP A 1 99 ? -0.221 -10.229 -11.735 1.00 95.31 99 ASP A C 1
ATOM 717 O O . ASP A 1 99 ? -1.010 -10.825 -11.003 1.00 95.31 99 ASP A O 1
ATOM 721 N N . TYR A 1 100 ? 1.060 -10.050 -11.395 1.00 95.19 100 TYR A N 1
ATOM 722 C CA . TYR A 1 100 ? 1.622 -10.463 -10.108 1.00 95.19 100 TYR A CA 1
ATOM 723 C C . TYR A 1 100 ? 0.986 -9.704 -8.933 1.00 95.19 100 TYR A C 1
ATOM 725 O O . TYR A 1 100 ? 0.536 -10.324 -7.970 1.00 95.19 100 TYR A O 1
ATOM 733 N N . LEU A 1 101 ? 0.897 -8.372 -9.019 1.00 94.38 101 LEU A N 1
ATOM 734 C CA . LEU A 1 101 ? 0.282 -7.526 -7.991 1.00 94.38 101 LEU A CA 1
ATOM 735 C C . LEU A 1 101 ? -1.207 -7.849 -7.814 1.00 94.38 101 LEU A C 1
ATOM 737 O O . LEU A 1 101 ? -1.664 -8.005 -6.682 1.00 94.38 101 LEU A O 1
ATOM 741 N N . ALA A 1 102 ? -1.936 -8.044 -8.918 1.00 96.12 102 ALA A N 1
ATOM 742 C CA . ALA A 1 102 ? -3.331 -8.469 -8.870 1.00 96.12 102 ALA A CA 1
ATOM 743 C C . ALA A 1 102 ? -3.487 -9.823 -8.158 1.00 96.12 102 ALA A C 1
ATOM 745 O O . ALA A 1 102 ? -4.348 -9.980 -7.291 1.00 96.12 102 ALA A O 1
ATOM 746 N N . ALA A 1 103 ? -2.608 -10.785 -8.456 1.00 96.31 103 ALA A N 1
ATOM 747 C CA . ALA A 1 103 ? -2.601 -12.084 -7.794 1.00 96.31 103 ALA A CA 1
ATOM 748 C C . ALA A 1 103 ? -2.262 -11.987 -6.295 1.00 96.31 103 ALA A C 1
ATOM 750 O O . ALA A 1 103 ? -2.857 -12.713 -5.499 1.00 96.31 103 ALA A O 1
ATOM 751 N N . LEU A 1 104 ? -1.347 -11.099 -5.883 1.00 95.38 104 LEU A N 1
ATOM 752 C CA . LEU A 1 104 ? -1.084 -10.840 -4.462 1.00 95.38 104 LEU A CA 1
ATOM 753 C C . LEU A 1 104 ? -2.330 -10.307 -3.752 1.00 95.38 104 LEU A C 1
ATOM 755 O O . LEU A 1 104 ? -2.676 -10.800 -2.679 1.00 95.38 104 LEU A O 1
ATOM 759 N N . GLY A 1 105 ? -3.010 -9.334 -4.358 1.00 97.31 105 GLY A N 1
ATOM 760 C CA . GLY A 1 105 ? -4.258 -8.776 -3.842 1.00 97.31 105 GLY A CA 1
ATOM 761 C C . GLY A 1 105 ? -5.350 -9.831 -3.698 1.00 97.31 105 GLY A C 1
ATOM 762 O O . GLY A 1 105 ? -5.965 -9.964 -2.639 1.00 97.31 105 GLY A O 1
ATOM 763 N N . ALA A 1 106 ? -5.515 -10.667 -4.725 1.00 97.94 106 ALA A N 1
ATOM 764 C CA . ALA A 1 106 ? -6.491 -11.752 -4.750 1.00 97.94 106 ALA A CA 1
ATOM 765 C C . ALA A 1 106 ? -6.280 -12.809 -3.651 1.00 97.94 106 ALA A C 1
ATOM 767 O O . ALA A 1 106 ? -7.255 -13.418 -3.217 1.00 97.94 106 ALA A O 1
ATOM 768 N N . ARG A 1 107 ? -5.050 -13.006 -3.145 1.00 97.56 107 ARG A N 1
ATOM 769 C CA . ARG A 1 107 ? -4.803 -13.897 -1.989 1.00 97.56 107 ARG A CA 1
ATOM 770 C C . ARG A 1 107 ? -5.517 -13.425 -0.722 1.00 97.56 107 ARG A C 1
ATOM 772 O O . ARG A 1 107 ? -5.876 -14.258 0.101 1.00 97.56 107 ARG A O 1
ATOM 779 N N . LYS A 1 108 ? -5.705 -12.110 -0.559 1.00 96.19 108 LYS A N 1
ATOM 780 C CA . LYS A 1 108 ? -6.565 -11.541 0.489 1.00 96.19 108 LYS A CA 1
ATOM 781 C C . LYS A 1 108 ? -8.019 -11.524 0.010 1.00 96.19 108 LYS A C 1
ATOM 783 O O . LYS A 1 108 ? -8.902 -12.044 0.688 1.00 96.19 108 LYS A O 1
ATOM 788 N N . GLY A 1 109 ? -8.253 -10.976 -1.182 1.00 97.62 109 GLY A N 1
ATOM 789 C CA . GLY A 1 109 ? -9.566 -10.948 -1.825 1.00 97.62 109 GLY A CA 1
ATOM 790 C C . GLY A 1 109 ? -10.643 -10.297 -0.956 1.00 97.62 109 GLY A C 1
ATOM 791 O O . GLY A 1 109 ? -10.351 -9.417 -0.149 1.00 97.62 109 GLY A O 1
ATOM 792 N N . GLU A 1 110 ? -11.882 -10.765 -1.084 1.00 98.31 110 GLU A N 1
ATOM 793 C CA . GLU A 1 110 ? -13.020 -10.261 -0.300 1.00 98.31 110 GLU A CA 1
ATOM 794 C C . GLU A 1 110 ? -12.958 -10.642 1.188 1.00 98.31 110 GLU A C 1
ATOM 796 O O . GLU A 1 110 ? -13.650 -10.042 2.002 1.00 98.31 110 GLU A O 1
ATOM 801 N N . THR A 1 111 ? -12.108 -11.600 1.580 1.00 98.19 111 THR A N 1
ATOM 802 C CA . THR A 1 111 ? -12.065 -12.115 2.966 1.00 98.19 111 THR A CA 1
ATOM 803 C C . THR A 1 111 ? -11.634 -11.075 4.000 1.00 98.19 111 THR A C 1
ATOM 805 O O . THR A 1 111 ? -11.843 -11.268 5.196 1.00 98.19 111 THR A O 1
ATOM 808 N N . VAL A 1 112 ? -11.022 -9.978 3.548 1.00 98.44 112 VAL A N 1
ATOM 809 C CA . VAL A 1 112 ? -10.590 -8.873 4.407 1.00 98.44 112 VAL A CA 1
ATOM 810 C C . VAL A 1 112 ? -11.547 -7.681 4.391 1.00 98.44 112 VAL A C 1
ATOM 812 O O . VAL A 1 112 ? -11.311 -6.729 5.129 1.00 98.44 112 VAL A O 1
ATOM 815 N N . VAL A 1 113 ? -12.621 -7.717 3.597 1.00 98.69 113 VAL A N 1
ATOM 816 C CA . VAL A 1 113 ? -13.647 -6.665 3.590 1.00 98.69 113 VAL A CA 1
ATOM 817 C C . VAL A 1 113 ? -14.363 -6.637 4.944 1.00 98.69 113 VAL A C 1
ATOM 819 O O . VAL A 1 113 ? -14.662 -7.673 5.534 1.00 98.69 113 VAL A O 1
ATOM 822 N N . GLY A 1 114 ? -14.590 -5.434 5.465 1.00 98.50 114 GLY A N 1
ATOM 823 C CA . GLY A 1 114 ? -15.113 -5.167 6.804 1.00 98.50 114 GLY A CA 1
ATOM 824 C C . GLY A 1 114 ? -14.057 -5.187 7.911 1.00 98.50 114 GLY A C 1
ATOM 825 O O . GLY A 1 114 ? -14.378 -4.858 9.052 1.00 98.50 114 GLY A O 1
ATOM 826 N N . ARG A 1 115 ? -12.798 -5.550 7.621 1.00 98.56 115 ARG A N 1
ATOM 827 C CA . ARG A 1 115 ? -11.740 -5.547 8.640 1.00 98.56 115 ARG A CA 1
ATOM 828 C C . ARG A 1 115 ? -11.261 -4.133 8.941 1.00 98.56 115 ARG A C 1
ATOM 830 O O . ARG A 1 115 ? -11.053 -3.324 8.034 1.00 98.56 115 ARG A O 1
ATOM 837 N N . ARG A 1 116 ? -11.010 -3.895 10.228 1.00 98.44 116 ARG A N 1
ATOM 838 C CA . ARG A 1 116 ? -10.358 -2.697 10.744 1.00 98.44 116 ARG A CA 1
ATOM 839 C C . ARG A 1 116 ? -8.854 -2.764 10.490 1.00 98.44 116 ARG A C 1
ATOM 841 O O . ARG A 1 116 ? -8.220 -3.788 10.762 1.00 98.44 116 ARG A O 1
ATOM 848 N N . VAL A 1 117 ? -8.285 -1.685 9.964 1.00 98.56 117 VAL A N 1
ATOM 849 C CA . VAL A 1 117 ? -6.872 -1.620 9.581 1.00 98.56 117 VAL A CA 1
ATOM 850 C C . VAL A 1 117 ? -6.239 -0.291 9.965 1.00 98.56 117 VAL A C 1
ATOM 852 O O . VAL A 1 117 ? -6.914 0.732 10.002 1.00 98.56 117 VAL A O 1
ATOM 855 N N . GLY A 1 118 ? -4.935 -0.312 10.218 1.00 98.12 118 GLY A N 1
ATOM 856 C CA . GLY A 1 118 ? -4.062 0.853 10.155 1.00 98.12 118 GLY A CA 1
ATOM 857 C C . GLY A 1 118 ? -3.127 0.720 8.957 1.00 98.12 118 GLY A C 1
ATOM 858 O O . GLY A 1 118 ? -2.446 -0.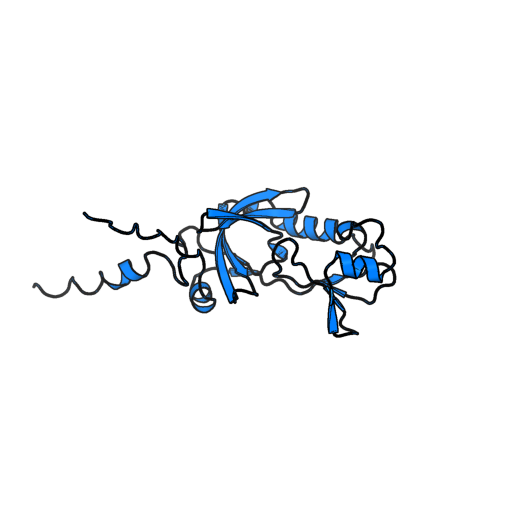298 8.827 1.00 98.12 118 GLY A O 1
ATOM 859 N N . ILE A 1 119 ? -3.078 1.733 8.096 1.00 98.06 119 ILE A N 1
ATOM 860 C CA . ILE A 1 119 ? -2.169 1.807 6.946 1.00 98.06 119 ILE A CA 1
ATOM 861 C C . ILE A 1 119 ? -1.015 2.741 7.293 1.00 98.06 119 ILE A C 1
ATOM 863 O O . ILE A 1 119 ? -1.240 3.903 7.621 1.00 98.06 119 ILE A O 1
ATOM 867 N N . TRP A 1 120 ? 0.215 2.236 7.243 1.00 97.25 120 TRP A N 1
ATOM 868 C CA . TRP A 1 120 ? 1.407 3.052 7.464 1.00 97.25 120 TRP A CA 1
ATOM 869 C C . TRP A 1 120 ? 1.733 3.890 6.231 1.00 97.25 120 TRP A C 1
ATOM 871 O O . TRP A 1 120 ? 1.994 3.330 5.162 1.00 97.25 120 TRP A O 1
ATOM 881 N N . TRP A 1 121 ? 1.814 5.208 6.407 1.00 94.88 121 TRP A N 1
ATOM 882 C CA . TRP A 1 121 ? 2.324 6.117 5.388 1.00 94.88 121 TRP A CA 1
ATOM 883 C C . TRP A 1 121 ? 3.737 6.586 5.744 1.00 94.88 121 TRP A C 1
ATOM 885 O O . TRP A 1 121 ? 3.912 7.303 6.728 1.00 94.88 121 TRP A O 1
ATOM 895 N N . PRO A 1 122 ? 4.763 6.217 4.952 1.00 91.81 122 PRO A N 1
ATOM 896 C CA . PRO A 1 122 ? 6.158 6.464 5.309 1.00 91.81 122 PRO A CA 1
ATOM 897 C C . PRO A 1 122 ? 6.556 7.941 5.248 1.00 91.81 122 PRO A C 1
ATOM 899 O O . PRO A 1 122 ? 7.444 8.339 5.989 1.00 91.81 122 PRO A O 1
ATOM 902 N N . LEU A 1 123 ? 5.916 8.752 4.397 1.00 89.25 123 LEU A N 1
ATOM 903 C CA . LEU A 1 123 ? 6.180 10.198 4.344 1.00 89.25 123 LEU A CA 1
ATOM 904 C C . LEU A 1 123 ? 5.632 10.939 5.570 1.00 89.25 123 LEU A C 1
ATOM 906 O O . LEU A 1 123 ? 6.190 11.960 5.961 1.00 89.25 123 LEU A O 1
ATOM 910 N N . ASP A 1 124 ? 4.570 10.403 6.169 1.00 92.00 124 ASP A N 1
ATOM 911 C CA . ASP A 1 124 ? 3.887 11.001 7.317 1.00 92.00 124 ASP A CA 1
ATOM 912 C C . ASP A 1 124 ? 4.352 10.377 8.644 1.00 92.00 124 ASP A C 1
ATOM 914 O O . ASP A 1 124 ? 3.932 10.813 9.715 1.00 92.00 124 ASP A O 1
ATOM 918 N N . GLU A 1 125 ? 5.155 9.309 8.573 1.00 94.19 125 GLU A N 1
ATOM 919 C CA . GLU A 1 125 ? 5.594 8.483 9.705 1.00 94.19 125 GLU A CA 1
ATOM 920 C C . GLU A 1 125 ? 4.440 8.109 10.656 1.00 94.19 125 GLU A C 1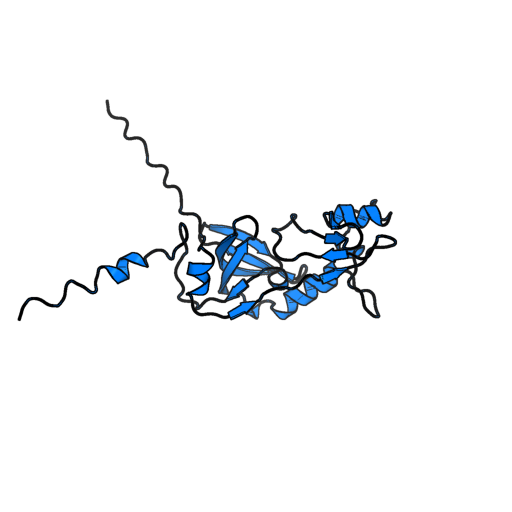
ATOM 922 O O . GLU A 1 125 ? 4.568 8.112 11.884 1.00 94.19 125 GLU A O 1
ATOM 927 N N . SER A 1 126 ? 3.277 7.808 10.073 1.00 95.56 126 SER A N 1
ATOM 928 C CA . SER A 1 126 ? 2.020 7.659 10.806 1.00 95.56 126 SER A CA 1
ATOM 929 C C . SER A 1 126 ? 1.158 6.525 10.258 1.00 95.56 126 SER A C 1
ATOM 931 O O . SER A 1 126 ? 1.195 6.198 9.070 1.00 95.56 126 SER A O 1
ATOM 933 N N . PHE A 1 127 ? 0.343 5.935 11.135 1.00 97.31 127 PHE A N 1
ATOM 934 C CA . PHE A 1 127 ? -0.680 4.958 10.768 1.00 97.31 127 PHE A CA 1
ATOM 935 C C . PHE A 1 127 ? -2.034 5.636 10.613 1.00 97.31 127 PHE A C 1
ATOM 937 O O . PHE A 1 127 ? -2.561 6.166 11.582 1.00 97.31 127 PHE A O 1
ATOM 944 N N . TYR A 1 128 ? -2.641 5.549 9.438 1.00 97.19 128 TYR A N 1
ATOM 945 C CA . TYR A 1 128 ? -3.992 6.045 9.199 1.00 97.19 128 TYR A CA 1
ATOM 946 C C . TYR A 1 128 ? -4.981 4.905 9.342 1.00 97.19 128 TYR A C 1
ATOM 948 O O . TYR A 1 128 ? -4.855 3.869 8.679 1.00 97.19 128 TYR A O 1
ATOM 956 N N . LEU A 1 129 ? -5.935 5.070 10.254 1.00 97.69 129 LEU A N 1
ATOM 957 C CA . LEU A 1 129 ? -6.894 4.023 10.560 1.00 97.69 129 LEU A CA 1
ATOM 958 C C . LEU A 1 129 ? -8.087 4.103 9.622 1.00 97.69 129 LEU A C 1
ATOM 960 O O . LEU A 1 129 ? -8.542 5.176 9.237 1.00 97.69 129 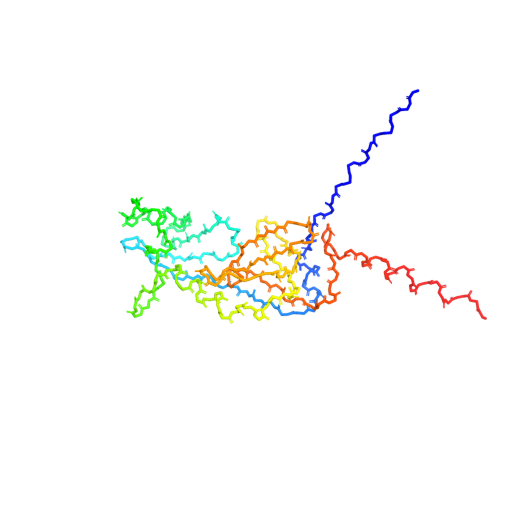LEU A O 1
ATOM 964 N N . GLY A 1 130 ? -8.588 2.934 9.255 1.00 97.50 130 GLY A N 1
ATOM 965 C CA . GLY A 1 130 ? -9.694 2.804 8.332 1.00 97.50 130 GLY A CA 1
ATOM 966 C C . GLY A 1 130 ? -10.318 1.421 8.366 1.00 97.50 130 GLY A C 1
ATOM 967 O O . GLY A 1 130 ? -9.952 0.550 9.160 1.00 97.50 130 GLY A O 1
ATOM 968 N N . THR A 1 131 ? -11.293 1.229 7.496 1.00 98.56 131 THR A N 1
ATOM 969 C CA . THR A 1 131 ? -11.976 -0.044 7.291 1.00 98.56 131 THR A CA 1
ATOM 970 C C . THR A 1 131 ? -11.887 -0.404 5.821 1.00 98.56 131 THR A C 1
ATOM 972 O O . THR A 1 131 ? -12.078 0.443 4.950 1.00 98.56 131 THR A O 1
ATOM 975 N N . VAL A 1 132 ? -11.594 -1.668 5.531 1.00 98.75 132 VAL A N 1
ATOM 976 C CA . VAL A 1 132 ? -11.632 -2.166 4.154 1.00 98.75 132 VAL A CA 1
ATOM 977 C C . VAL A 1 132 ? -13.095 -2.257 3.712 1.00 98.75 132 VAL A C 1
ATOM 979 O O . VAL A 1 132 ? -13.834 -3.096 4.217 1.00 98.75 132 VAL A O 1
ATOM 982 N N . GLU A 1 133 ? -13.533 -1.412 2.784 1.00 98.56 133 GLU A N 1
ATOM 983 C CA . GLU A 1 133 ? -14.920 -1.368 2.294 1.00 98.56 133 GLU A CA 1
ATOM 984 C C . GLU A 1 133 ? -15.148 -2.248 1.062 1.00 98.56 133 GLU A C 1
ATOM 986 O O . GLU A 1 133 ? -16.272 -2.682 0.813 1.00 98.56 133 GLU A O 1
ATOM 991 N N . GLY A 1 134 ? -14.097 -2.538 0.291 1.00 98.50 134 GLY A N 1
ATOM 992 C CA . GLY A 1 134 ? -14.246 -3.241 -0.977 1.00 98.50 134 GLY A CA 1
ATOM 993 C C . GLY A 1 134 ? -12.985 -3.935 -1.468 1.00 98.50 134 GLY A C 1
ATOM 994 O O . GLY A 1 134 ? -11.886 -3.739 -0.949 1.00 98.50 134 GLY A O 1
ATOM 995 N N . PHE A 1 135 ? -13.165 -4.756 -2.497 1.00 98.69 135 PHE A N 1
ATOM 996 C CA . PHE A 1 135 ? -12.104 -5.434 -3.230 1.00 98.69 135 PHE A CA 1
ATOM 997 C C . PHE A 1 135 ? -12.367 -5.305 -4.732 1.00 98.69 135 PHE A C 1
ATOM 999 O O . PHE A 1 135 ? -13.502 -5.466 -5.181 1.00 98.69 135 PHE A O 1
ATOM 1006 N N . ILE A 1 136 ? -11.316 -5.032 -5.504 1.00 98.25 136 ILE A N 1
ATOM 1007 C CA . ILE A 1 136 ? -11.345 -4.846 -6.954 1.00 98.25 136 ILE A CA 1
ATOM 1008 C C . ILE A 1 136 ? -10.595 -6.026 -7.600 1.00 98.25 136 ILE A C 1
ATOM 1010 O O . ILE A 1 136 ? -9.368 -5.986 -7.732 1.00 98.25 136 ILE A O 1
ATOM 1014 N N . PRO A 1 137 ? -11.293 -7.091 -8.052 1.00 97.19 137 PRO A N 1
ATOM 1015 C CA . PRO A 1 137 ? -10.642 -8.316 -8.529 1.00 97.19 137 PRO A CA 1
ATOM 1016 C C . PRO A 1 137 ? -9.726 -8.127 -9.742 1.00 97.19 137 PRO A C 1
ATOM 1018 O O . PRO A 1 137 ? -8.807 -8.914 -9.953 1.00 97.19 137 PRO A O 1
ATOM 1021 N N . THR A 1 138 ? -9.976 -7.101 -10.558 1.00 95.69 138 THR A N 1
ATOM 1022 C CA . THR A 1 138 ? -9.218 -6.839 -11.789 1.00 95.69 138 THR A CA 1
ATOM 1023 C C . THR A 1 138 ? -7.821 -6.287 -11.523 1.00 95.69 138 THR A C 1
ATOM 1025 O O . THR A 1 138 ? -6.903 -6.584 -12.286 1.00 95.69 138 THR A O 1
ATOM 1028 N N . THR A 1 139 ? -7.649 -5.490 -10.467 1.00 94.31 139 THR A N 1
ATOM 1029 C CA . THR A 1 139 ? -6.366 -4.869 -10.103 1.00 94.31 139 THR A CA 1
ATOM 1030 C C . THR A 1 139 ? -5.743 -5.491 -8.858 1.00 94.31 139 THR A C 1
ATOM 1032 O O . THR A 1 139 ? -4.545 -5.319 -8.643 1.00 94.31 139 THR A O 1
ATOM 1035 N N . GLY A 1 140 ? -6.528 -6.238 -8.074 1.00 97.00 140 GLY A N 1
ATOM 1036 C CA . GLY A 1 140 ? -6.151 -6.766 -6.764 1.00 97.00 140 GLY A CA 1
ATOM 1037 C C . GLY A 1 140 ? -6.167 -5.717 -5.651 1.00 97.00 140 GLY A C 1
ATOM 1038 O O . GLY A 1 140 ? -5.718 -6.014 -4.547 1.00 97.00 140 GLY A O 1
ATOM 1039 N N . GLU A 1 141 ? -6.635 -4.503 -5.932 1.00 97.69 141 GLU A N 1
ATOM 1040 C CA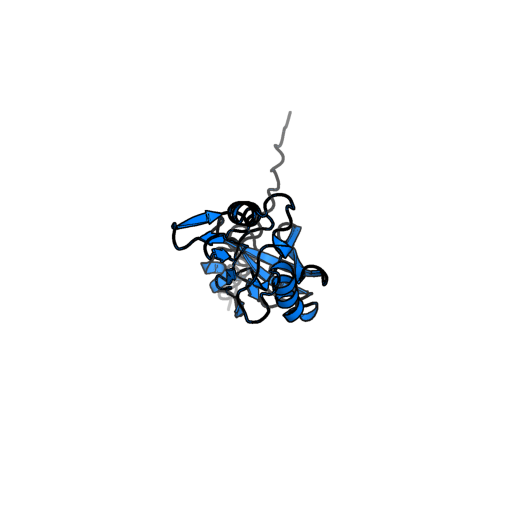 . GLU A 1 141 ? -6.711 -3.413 -4.958 1.00 97.69 141 GLU A CA 1
ATOM 1041 C C . GLU A 1 141 ? -7.912 -3.592 -4.019 1.00 97.69 141 GLU A C 1
ATOM 1043 O O . GLU A 1 141 ? -8.906 -4.240 -4.351 1.00 97.69 141 GLU A O 1
ATOM 1048 N N . HIS A 1 142 ? -7.813 -2.999 -2.837 1.00 98.50 142 HIS A N 1
ATOM 1049 C CA . HIS A 1 142 ? -8.861 -2.925 -1.831 1.00 98.50 142 HIS A CA 1
ATOM 1050 C C . HIS A 1 142 ? -9.185 -1.467 -1.554 1.00 98.50 142 HIS A C 1
ATOM 1052 O O . HIS A 1 142 ? -8.274 -0.663 -1.372 1.00 98.50 142 HIS A O 1
ATOM 1058 N N . THR A 1 143 ? -10.468 -1.143 -1.464 1.00 98.50 143 THR A N 1
ATOM 1059 C CA . THR A 1 143 ? -10.911 0.195 -1.072 1.00 98.50 143 THR A CA 1
ATOM 1060 C C . THR A 1 143 ? -10.843 0.301 0.445 1.00 98.50 143 THR A C 1
ATOM 1062 O O . THR A 1 143 ? -11.507 -0.468 1.145 1.00 98.50 143 THR A O 1
ATOM 1065 N N . VAL A 1 144 ? -10.049 1.234 0.962 1.00 98.31 144 VAL A N 1
ATOM 1066 C CA . VAL A 1 144 ? -9.987 1.571 2.388 1.00 98.31 144 VAL A CA 1
ATOM 1067 C C . VAL A 1 144 ? -10.700 2.896 2.601 1.00 98.31 144 VAL A C 1
ATOM 1069 O O . VAL A 1 144 ? -10.343 3.887 1.972 1.00 98.31 144 VAL A O 1
ATOM 1072 N N . ARG A 1 145 ? -11.684 2.916 3.503 1.00 97.94 145 ARG A N 1
ATOM 1073 C CA . ARG A 1 145 ? -12.271 4.144 4.049 1.00 97.94 145 ARG A CA 1
ATOM 1074 C C . ARG A 1 145 ? -11.532 4.517 5.314 1.00 97.94 145 ARG A C 1
ATOM 1076 O O . ARG A 1 145 ? -11.598 3.773 6.292 1.00 97.94 145 ARG A O 1
ATOM 1083 N N . TYR A 1 146 ? -10.850 5.647 5.286 1.00 97.12 146 TYR A N 1
ATOM 1084 C CA . TYR A 1 146 ? -10.148 6.183 6.438 1.00 97.12 146 TYR A CA 1
ATOM 1085 C C . TYR A 1 146 ? -11.100 6.861 7.417 1.00 97.12 146 TYR A C 1
ATOM 1087 O O . TYR A 1 146 ? -12.233 7.223 7.089 1.00 97.12 146 TYR A O 1
ATOM 1095 N N . ASP A 1 147 ? -10.631 7.016 8.651 1.00 95.81 147 ASP A N 1
ATOM 1096 C CA . ASP A 1 147 ? -11.391 7.645 9.723 1.00 95.81 147 ASP A CA 1
ATOM 1097 C C . ASP A 1 147 ? -11.624 9.133 9.513 1.00 95.81 147 ASP A C 1
ATOM 1099 O O . ASP A 1 147 ? -12.530 9.663 10.137 1.00 95.81 147 ASP A O 1
ATOM 1103 N N . ASP A 1 148 ? -10.858 9.809 8.669 1.00 91.38 148 ASP A N 1
ATOM 1104 C CA . ASP A 1 148 ? -11.121 11.193 8.247 1.00 91.38 148 ASP A CA 1
ATOM 1105 C C . ASP A 1 148 ? -12.193 11.282 7.144 1.00 91.38 148 ASP A C 1
ATOM 1107 O O . ASP A 1 148 ? -12.536 12.364 6.682 1.00 91.38 148 ASP A O 1
ATOM 1111 N N . GLY A 1 149 ? -12.756 10.144 6.729 1.00 93.06 149 GLY A N 1
ATOM 1112 C CA . GLY A 1 149 ? -13.787 10.073 5.704 1.00 93.06 149 GLY A CA 1
ATOM 1113 C C . GLY A 1 149 ? -13.247 9.949 4.281 1.00 93.06 149 GLY A C 1
ATOM 1114 O O . GLY A 1 149 ? -14.052 9.711 3.375 1.00 93.06 149 GLY A O 1
ATOM 1115 N N . GLU A 1 150 ? -11.935 10.028 4.052 1.00 93.81 150 GLU A N 1
ATOM 1116 C CA . GLU A 1 150 ? -11.353 9.805 2.728 1.00 93.81 150 GLU A CA 1
ATOM 1117 C C . GLU A 1 150 ? -11.377 8.323 2.330 1.00 93.81 150 GLU A C 1
ATOM 1119 O O . GLU A 1 150 ? -11.585 7.416 3.142 1.00 93.81 150 GLU A O 1
ATOM 1124 N N . SER A 1 151 ? -11.225 8.043 1.035 1.00 95.44 151 SER A N 1
ATOM 1125 C CA . SER A 1 151 ? -11.105 6.670 0.541 1.00 95.44 151 SER A CA 1
ATOM 1126 C C . SER A 1 151 ? -10.045 6.542 -0.521 1.00 95.44 151 SER A C 1
ATOM 1128 O O . SER A 1 151 ? -9.984 7.353 -1.443 1.00 95.44 151 SER A O 1
ATOM 1130 N N . GLU A 1 152 ? -9.277 5.466 -0.423 1.00 95.75 152 GLU A N 1
ATOM 1131 C CA . GLU A 1 152 ? -8.242 5.130 -1.388 1.00 95.75 152 GLU A CA 1
ATOM 1132 C C . GLU A 1 152 ? -8.312 3.652 -1.774 1.00 95.75 152 GLU A C 1
ATOM 1134 O O . GLU A 1 152 ? -8.571 2.780 -0.942 1.00 95.75 152 GLU A O 1
ATOM 1139 N N . ASP A 1 153 ? -8.046 3.373 -3.049 1.00 97.19 153 ASP A N 1
ATOM 1140 C CA . ASP A 1 153 ? -7.860 2.015 -3.552 1.00 97.19 153 ASP A CA 1
ATOM 1141 C C . ASP A 1 153 ? -6.381 1.639 -3.439 1.00 97.19 153 ASP A C 1
ATOM 1143 O O . ASP A 1 153 ? -5.513 2.238 -4.080 1.00 97.19 153 ASP A O 1
ATOM 1147 N N . LEU A 1 154 ? -6.088 0.634 -2.615 1.00 97.31 154 LEU A N 1
ATOM 1148 C CA . LEU A 1 154 ? -4.734 0.246 -2.244 1.00 97.31 154 LEU A CA 1
ATOM 1149 C C . LEU A 1 154 ? -4.460 -1.216 -2.553 1.00 97.31 154 LEU A C 1
ATOM 1151 O O . LEU A 1 154 ? -5.238 -2.109 -2.225 1.00 97.31 154 LEU A O 1
ATOM 1155 N N . LEU A 1 155 ? -3.268 -1.501 -3.067 1.00 96.25 155 LEU A N 1
ATOM 1156 C CA . LEU A 1 155 ? -2.711 -2.848 -3.003 1.00 96.25 155 LEU A CA 1
ATOM 1157 C C . LEU A 1 155 ? -2.250 -3.118 -1.567 1.00 96.25 155 LEU A C 1
ATOM 1159 O O . LEU A 1 155 ? -1.079 -2.917 -1.262 1.00 96.25 155 LEU A O 1
ATOM 1163 N N . LEU A 1 156 ? -3.139 -3.600 -0.688 1.00 97.56 156 LEU A N 1
ATOM 1164 C CA . LEU A 1 156 ? -2.793 -3.923 0.709 1.00 97.56 156 LEU A CA 1
ATOM 1165 C C . LEU A 1 156 ? -1.534 -4.797 0.862 1.00 97.56 156 LEU A C 1
ATOM 1167 O O . LEU A 1 156 ? -0.764 -4.541 1.780 1.00 97.56 156 LEU A O 1
ATOM 1171 N N . PRO A 1 157 ? -1.246 -5.786 -0.013 1.00 96.12 157 PRO A N 1
ATOM 1172 C CA . PRO A 1 157 ? 0.007 -6.543 0.060 1.00 96.12 157 PRO A CA 1
ATOM 1173 C C . PRO A 1 157 ? 1.279 -5.718 -0.171 1.00 96.12 157 PRO A C 1
ATOM 1175 O O . PRO A 1 157 ? 2.361 -6.228 0.090 1.00 96.12 157 PRO A O 1
ATOM 1178 N N . MET A 1 158 ? 1.164 -4.499 -0.704 1.00 96.25 158 MET A N 1
ATOM 1179 C CA . MET A 1 158 ? 2.256 -3.542 -0.904 1.00 96.25 158 MET A CA 1
ATOM 1180 C C . MET A 1 158 ? 2.253 -2.425 0.145 1.00 96.25 158 MET A C 1
ATOM 1182 O O . MET A 1 158 ? 3.064 -1.514 0.034 1.00 96.25 158 MET A O 1
ATOM 1186 N N . GLN A 1 159 ? 1.380 -2.480 1.151 1.00 97.69 159 GLN A N 1
ATOM 1187 C CA . GLN A 1 159 ? 1.337 -1.522 2.256 1.00 97.69 159 GLN A CA 1
ATOM 1188 C C . GLN A 1 159 ? 1.753 -2.208 3.554 1.00 97.69 159 GLN A C 1
ATOM 1190 O O . GLN A 1 159 ? 1.509 -3.403 3.723 1.00 97.69 159 GLN A O 1
ATOM 1195 N N . ARG A 1 160 ? 2.369 -1.467 4.484 1.00 97.69 160 ARG A N 1
ATOM 1196 C CA . ARG A 1 160 ? 2.500 -1.952 5.863 1.00 97.69 160 ARG A CA 1
ATOM 1197 C C . ARG A 1 160 ? 1.142 -1.782 6.539 1.00 97.69 160 ARG A C 1
ATOM 1199 O O . ARG A 1 160 ? 0.659 -0.662 6.693 1.00 97.69 160 ARG A O 1
ATOM 1206 N N . VAL A 1 161 ? 0.521 -2.905 6.890 1.00 98.44 161 VAL A N 1
ATOM 1207 C CA . VAL A 1 161 ? -0.856 -2.963 7.392 1.00 98.44 161 VAL A CA 1
ATOM 1208 C C . VAL A 1 161 ? -0.862 -3.524 8.803 1.00 98.44 161 VAL A C 1
ATOM 1210 O O . VAL A 1 161 ? -0.474 -4.671 9.011 1.00 98.44 161 VAL A O 1
ATOM 1213 N N . LYS A 1 162 ? -1.378 -2.756 9.761 1.00 98.44 162 LYS A N 1
ATOM 1214 C CA . LYS A 1 162 ? -1.782 -3.259 11.076 1.00 98.44 162 LYS A CA 1
ATOM 1215 C C . LYS A 1 162 ? -3.223 -3.746 10.980 1.00 98.44 162 LYS A C 1
ATOM 1217 O O . LYS A 1 162 ? -4.122 -2.970 10.673 1.00 98.44 162 LYS A O 1
ATOM 1222 N N . TRP A 1 163 ? -3.460 -5.024 11.240 1.00 98.38 163 TRP A N 1
ATOM 1223 C CA . TRP A 1 163 ? -4.803 -5.594 11.298 1.00 98.38 163 TRP A CA 1
ATOM 1224 C C . TRP A 1 163 ? -5.351 -5.489 12.712 1.00 98.38 163 TRP A C 1
ATOM 1226 O O . TRP A 1 163 ? -4.880 -6.194 13.601 1.00 98.38 163 TRP A O 1
ATOM 1236 N N . LEU A 1 164 ? -6.346 -4.633 12.905 1.00 98.25 164 LEU A N 1
ATOM 1237 C CA . LEU A 1 164 ? -6.832 -4.245 14.224 1.00 98.25 164 LEU A CA 1
ATOM 1238 C C . LEU A 1 164 ? -8.070 -5.063 14.637 1.00 98.25 164 LEU A C 1
ATOM 1240 O O . LEU A 1 164 ? -8.809 -5.544 13.766 1.00 98.25 164 LEU A O 1
ATOM 1244 N N . PRO A 1 165 ? -8.335 -5.205 15.948 1.00 97.81 165 PRO A N 1
ATOM 1245 C CA . PRO A 1 165 ? -9.625 -5.671 16.444 1.00 97.81 165 PRO A CA 1
ATOM 1246 C C . PRO A 1 165 ? -10.775 -4.810 15.903 1.00 97.81 165 PRO A C 1
ATOM 1248 O O . PRO A 1 165 ? -10.612 -3.602 15.706 1.00 97.81 165 PRO A O 1
ATOM 1251 N N . ALA A 1 166 ? -11.934 -5.423 15.656 1.00 95.62 166 ALA A N 1
ATOM 1252 C CA . ALA A 1 166 ? -13.081 -4.764 15.021 1.00 95.62 166 ALA A CA 1
ATOM 1253 C C . ALA A 1 166 ? -13.630 -3.591 15.853 1.00 95.62 166 ALA A C 1
ATOM 1255 O O . ALA A 1 166 ? -14.136 -2.616 15.309 1.00 95.62 166 ALA A O 1
ATOM 1256 N N . GLU A 1 167 ? -13.496 -3.691 17.169 1.00 95.00 167 GLU A N 1
ATOM 1257 C CA . GLU A 1 167 ? -13.895 -2.719 18.178 1.00 95.00 167 GLU A CA 1
ATOM 1258 C C . GLU A 1 167 ? -12.901 -1.561 18.355 1.00 95.00 167 GLU A C 1
ATOM 1260 O O . GLU A 1 167 ? -13.153 -0.654 19.148 1.00 95.00 167 GLU A O 1
ATOM 1265 N N . THR A 1 168 ? -11.778 -1.565 17.628 1.00 96.12 168 THR A N 1
ATOM 1266 C CA . THR A 1 168 ? -10.799 -0.475 17.700 1.00 96.12 168 THR A CA 1
ATOM 1267 C C . THR A 1 168 ? -11.431 0.827 17.219 1.00 96.12 168 THR A C 1
ATOM 1269 O O . THR A 1 168 ? -11.860 0.929 16.066 1.00 96.12 168 THR A O 1
ATOM 1272 N N . GLY A 1 169 ? -11.454 1.827 18.104 1.00 94.25 169 GLY A N 1
ATOM 1273 C CA . GLY A 1 169 ? -12.059 3.133 17.853 1.00 94.25 169 GLY A CA 1
ATOM 1274 C C . GLY A 1 169 ? -11.422 3.915 16.699 1.00 94.25 169 GLY A C 1
ATOM 1275 O O . GLY A 1 169 ? -10.448 3.486 16.072 1.00 94.25 169 GLY A O 1
ATOM 1276 N N . ARG A 1 170 ? -11.993 5.090 16.414 1.00 94.69 170 ARG A N 1
ATOM 1277 C CA . ARG A 1 170 ? -11.452 6.013 15.406 1.00 94.69 170 ARG A CA 1
ATOM 1278 C C . ARG A 1 170 ? -10.158 6.651 15.901 1.00 94.69 170 ARG A C 1
ATOM 1280 O O . ARG A 1 170 ? -10.054 6.989 17.079 1.00 94.69 170 ARG A O 1
ATOM 1287 N N . ALA A 1 171 ? -9.196 6.826 15.011 1.00 93.75 171 ALA A N 1
ATOM 1288 C CA . ALA A 1 171 ? -8.010 7.628 15.255 1.00 93.75 171 ALA A CA 1
ATOM 1289 C C . ALA A 1 171 ? -8.312 9.123 15.099 1.00 93.75 171 ALA A C 1
ATOM 1291 O O . ALA A 1 171 ? -9.222 9.521 14.372 1.00 93.75 171 ALA A O 1
ATOM 1292 N N . GLY A 1 172 ? -7.517 9.947 15.772 1.00 91.19 172 GLY A N 1
ATOM 1293 C CA . GLY A 1 172 ? -7.516 11.390 15.613 1.00 91.19 172 GLY A CA 1
ATOM 1294 C C . GLY A 1 172 ? -6.288 12.013 16.264 1.00 91.19 172 GLY A C 1
ATOM 1295 O O . GLY A 1 172 ? -5.997 11.749 17.430 1.00 91.19 172 GLY A O 1
ATOM 1296 N N . ALA A 1 173 ? -5.576 12.855 15.512 1.00 88.25 173 ALA A N 1
ATOM 1297 C CA . ALA A 1 173 ? -4.440 13.645 15.996 1.00 88.25 173 ALA A CA 1
ATOM 1298 C C . ALA A 1 173 ? -3.375 12.826 16.766 1.00 88.25 173 ALA A C 1
ATOM 1300 O O . ALA A 1 173 ? -2.814 13.288 17.760 1.00 88.25 173 ALA A O 1
ATOM 1301 N N . GLY A 1 174 ? -3.091 11.599 16.318 1.00 90.75 174 GLY A N 1
ATOM 1302 C CA . GLY A 1 174 ? -2.039 10.743 16.869 1.00 90.75 174 GLY A CA 1
ATOM 1303 C C . GLY A 1 174 ? -2.480 9.748 17.951 1.00 90.75 174 GLY A C 1
ATOM 1304 O O . GLY A 1 174 ? -1.641 8.947 18.375 1.00 90.75 174 GLY A O 1
ATOM 1305 N N . ALA A 1 175 ? -3.753 9.752 18.366 1.00 90.25 175 ALA A N 1
ATOM 1306 C CA . ALA A 1 175 ? -4.315 8.864 19.393 1.00 90.25 175 ALA A CA 1
ATOM 1307 C C . ALA A 1 175 ? -5.718 8.340 19.019 1.00 90.25 175 ALA A C 1
ATOM 1309 O O . ALA A 1 175 ? -6.326 8.784 18.047 1.00 90.25 175 ALA A O 1
ATOM 1310 N N . LEU A 1 176 ? -6.245 7.372 19.778 1.00 91.81 176 LEU A N 1
ATOM 1311 C CA . LEU A 1 176 ? -7.639 6.941 19.624 1.00 91.81 176 LEU A CA 1
ATOM 1312 C C . LEU A 1 176 ? -8.585 7.977 20.241 1.00 91.81 176 LEU A C 1
ATOM 1314 O O . LEU A 1 176 ? -8.416 8.391 21.391 1.00 91.81 176 LEU A O 1
ATOM 1318 N N . LEU A 1 177 ? -9.623 8.354 19.499 1.00 88.94 177 LEU A N 1
ATOM 1319 C CA . LEU A 1 177 ? -10.677 9.232 19.990 1.00 88.94 177 LEU A CA 1
ATOM 1320 C C . LEU A 1 177 ? -11.402 8.567 21.168 1.00 88.94 177 LEU A C 1
ATOM 1322 O O . LEU A 1 177 ? -11.826 7.414 21.087 1.00 88.94 177 LEU A O 1
ATOM 1326 N N . GLY A 1 178 ? -11.548 9.303 22.271 1.00 72.56 178 GLY A N 1
ATOM 1327 C CA . GLY A 1 178 ? -12.188 8.809 23.494 1.00 72.56 178 GLY A CA 1
ATOM 1328 C C . GLY A 1 178 ? -11.274 8.020 24.442 1.00 72.56 178 GLY A C 1
ATOM 1329 O O . GLY A 1 178 ? -11.738 7.641 25.516 1.00 72.56 178 GLY A O 1
ATOM 1330 N N . ALA A 1 179 ? -9.987 7.827 24.118 1.00 58.97 179 ALA A N 1
ATOM 1331 C CA . ALA A 1 179 ? -9.026 7.183 25.023 1.00 58.97 179 ALA A CA 1
ATOM 1332 C C . ALA A 1 179 ? -8.835 7.957 26.348 1.00 58.97 179 ALA A C 1
ATOM 1334 O O . ALA A 1 179 ? -8.665 7.340 27.398 1.00 58.97 179 ALA A O 1
ATOM 1335 N N . ASP A 1 180 ? -8.975 9.289 26.331 1.00 48.75 180 ASP A N 1
ATOM 1336 C CA . ASP A 1 180 ? -8.918 10.123 27.543 1.00 48.75 180 ASP A CA 1
ATOM 1337 C C . ASP A 1 180 ? -10.188 10.060 28.410 1.00 48.75 180 ASP A C 1
ATOM 1339 O O . ASP A 1 180 ? -10.131 10.342 29.607 1.00 48.75 180 ASP A O 1
ATOM 1343 N N . ALA A 1 181 ? -11.334 9.633 27.864 1.00 43.56 181 ALA A N 1
ATOM 1344 C CA . ALA A 1 181 ? -12.571 9.526 28.644 1.00 43.56 181 ALA A CA 1
ATOM 1345 C C . ALA A 1 181 ? -12.552 8.328 29.613 1.00 43.56 181 ALA A C 1
ATOM 1347 O O . ALA A 1 181 ? -13.199 8.371 30.659 1.00 43.56 181 ALA A O 1
ATOM 1348 N N . ALA A 1 182 ? -11.782 7.279 29.303 1.00 42.31 182 ALA A N 1
ATOM 1349 C CA . ALA A 1 182 ? -11.623 6.115 30.175 1.00 42.31 182 ALA A CA 1
ATOM 1350 C C . ALA A 1 182 ? -10.612 6.350 31.315 1.00 42.31 182 ALA A C 1
ATOM 1352 O O . ALA A 1 182 ? -10.708 5.714 32.363 1.00 42.31 182 ALA A O 1
ATOM 1353 N N . ALA A 1 183 ? -9.666 7.283 31.150 1.00 42.47 183 ALA A N 1
ATOM 1354 C CA . ALA A 1 183 ? -8.653 7.572 32.166 1.00 42.47 183 ALA A CA 1
ATOM 1355 C C . ALA A 1 183 ? -9.161 8.487 33.298 1.00 42.47 183 ALA A C 1
ATOM 1357 O O . ALA A 1 183 ? -8.595 8.473 34.389 1.00 42.47 183 ALA A O 1
ATOM 1358 N N . THR A 1 184 ? -10.238 9.260 33.088 1.00 37.81 184 THR A N 1
ATOM 1359 C CA . THR A 1 184 ? -10.762 10.188 34.116 1.00 37.81 184 THR A CA 1
ATOM 1360 C C . THR A 1 184 ? -11.899 9.619 34.976 1.00 37.81 184 THR A C 1
ATOM 1362 O O . THR A 1 184 ? -12.248 10.234 35.980 1.00 37.81 184 THR A O 1
ATOM 1365 N N . SER A 1 185 ? -12.473 8.452 34.650 1.00 42.53 185 SER A N 1
ATOM 1366 C CA . SER A 1 185 ? -13.566 7.859 35.446 1.00 42.53 185 SER A CA 1
ATOM 1367 C C . SER A 1 185 ? -13.109 6.843 36.501 1.00 42.53 185 SER A C 1
ATOM 1369 O O . SER A 1 185 ? -13.939 6.347 37.254 1.00 42.53 185 SER A O 1
ATOM 1371 N N . ALA A 1 186 ? -11.811 6.530 36.585 1.00 43.59 186 ALA A N 1
ATOM 1372 C CA . ALA A 1 186 ? -11.273 5.546 37.533 1.00 43.59 186 ALA A CA 1
ATOM 1373 C C . ALA A 1 186 ? -10.798 6.145 38.876 1.00 43.59 186 ALA A C 1
ATOM 1375 O O . ALA A 1 186 ? -10.264 5.417 39.705 1.00 43.59 186 ALA A O 1
ATOM 1376 N N . ALA A 1 187 ? -10.980 7.453 39.108 1.00 49.41 187 ALA A N 1
ATOM 1377 C CA . ALA A 1 187 ? -10.507 8.137 40.322 1.00 49.41 187 ALA A CA 1
ATOM 1378 C C . ALA A 1 187 ? -11.616 8.799 41.168 1.00 49.41 187 ALA A C 1
ATOM 1380 O O . ALA A 1 187 ? -11.300 9.548 42.089 1.00 49.41 187 ALA A O 1
ATOM 1381 N N . ALA A 1 188 ? -12.900 8.557 40.876 1.00 48.34 188 ALA A N 1
ATOM 1382 C CA . ALA A 1 188 ? -14.014 9.225 41.564 1.00 48.34 188 ALA A CA 1
ATOM 1383 C C . ALA A 1 188 ? -14.895 8.312 42.442 1.00 48.34 188 ALA A C 1
ATOM 1385 O O . ALA A 1 188 ? -15.881 8.802 42.982 1.00 48.34 188 ALA A O 1
ATOM 1386 N N . ASP A 1 189 ? -14.549 7.032 42.626 1.00 46.59 189 ASP A N 1
ATOM 1387 C CA . ASP A 1 189 ? -15.392 6.064 43.362 1.00 46.59 189 ASP A CA 1
ATOM 1388 C C . ASP A 1 189 ? -14.675 5.381 44.549 1.00 46.59 189 ASP A C 1
ATOM 1390 O O . ASP A 1 189 ? -14.880 4.209 44.839 1.00 46.59 189 ASP A O 1
ATOM 1394 N N . GLU A 1 190 ? -13.816 6.120 45.260 1.00 50.31 190 GLU A N 1
ATOM 1395 C CA . GLU A 1 190 ? -13.322 5.729 46.593 1.00 50.31 190 GLU A CA 1
ATOM 1396 C C . GLU A 1 190 ? -13.150 6.965 47.491 1.00 50.31 190 GLU A C 1
ATOM 1398 O O . GLU A 1 190 ? -12.027 7.359 47.790 1.00 50.31 190 GLU A O 1
ATOM 1403 N N . MET A 1 191 ? -14.251 7.608 47.913 1.00 50.22 191 MET A N 1
ATOM 1404 C CA . MET A 1 191 ? -14.307 8.292 49.221 1.00 50.22 191 MET A CA 1
ATOM 1405 C C . MET A 1 191 ? -15.742 8.676 49.639 1.00 50.22 191 MET A C 1
ATOM 1407 O O . MET A 1 191 ? -16.057 9.855 49.742 1.00 50.22 191 MET A O 1
ATOM 1411 N N . ASP A 1 192 ? -16.611 7.695 49.898 1.00 47.75 192 ASP A N 1
ATOM 1412 C CA . ASP A 1 192 ? -17.682 7.840 50.903 1.00 47.75 192 ASP A CA 1
ATOM 1413 C C . ASP A 1 192 ? -18.126 6.447 51.387 1.00 47.75 192 ASP A C 1
ATOM 1415 O O . ASP A 1 192 ? -18.929 5.770 50.744 1.00 47.75 192 ASP A O 1
ATOM 1419 N N . ALA A 1 193 ? -17.518 5.989 52.486 1.00 41.66 193 ALA A N 1
ATOM 1420 C CA . ALA A 1 193 ? -18.019 4.937 53.373 1.00 41.66 193 ALA A CA 1
ATOM 1421 C C . ALA A 1 193 ? -17.314 5.026 54.735 1.00 41.66 193 ALA A C 1
ATOM 1423 O O . ALA A 1 193 ? -16.064 5.122 54.747 1.00 41.66 193 ALA A O 1
#

Foldseek 3Di:
DDDDDPDPPPFFQQWAAPVQLVPADFDKQDADWAWKDFAPQAIWTWAFQAAVQRTWTQRPVVRDIDGLLVSNVSNVNNPPSPSQQRMFGDDPVRHRNQVVLLVLLVVCACVQAQWWKWWQHPVVNITFIFGFHAADNNRSWTWTQTLSRDIGTHSVSRTTMTGHDSPQATGGNNHHPCPVVVVPPPPPPPPDD

InterPro domains:
  IPR010919 SAND-like domain superfamily [G3DSA:3.10.390.10] (30-106)
  IPR010919 SAND-like domain superfamily [SSF63763] (29-93)

Secondary structure (DSSP, 8-state):
----PPP---PPPSEEEHHHHHTSSSEEE-PPPEEEB-TTSPPEEEESSPPTT--EEEETTTTEEE-HHHHHHHTT-TTS--HHHHSB--STT--BHHHHHHHHHHHHGGGGTT-EEEEEETTTTEEEEEEEEEEETTTTEEEEEETTS-EEEE-GGGS-EEE--TT---EETBEETTHHHHHSSSSSSSS--